Protein 4OZV (pdb70)

Organism: Pseudomonas aeruginosa (strain ATCC 15692 / DSM 22644 / CIP 104116 / JCM 14847 / LMG 12228 / 1C / PRS 101 / PAO1) (NCBI:txid208964)

InterPro domains:
  IPR008397 Alginate lyase domain [PF05426] (63-303)
  IPR008929 Chondroitin AC/alginate lyase [G3DSA:1.50.10.100] (28-362)
  IPR008929 Chondroitin AC/alginate lyase [SSF48230] (30-361)
  IPR022859 Alginate lyase [MF_00557] (5-367)
  IPR022859 Alginate lyase [NF001467] (4-367)
  IPR022859 Alginate lyase [cd00244] (24-361)

Secondary structure (DSSP, 8-state):
------GGGGPPP--------PPPPPP--S-B----TTTT--TT-----HHHHHHHHHHTHHHHHHHHHHHHHHHHHHHH--HHHHHHHHHHHHHHHHHTTT--S-B-HHHHHHHHHHHHHHHHHHHHHHH-TT-GGGG-HHHHHHHHHHHHHHHHHHHHHH-S--GGG-SHHHHHHHHHHHHHHHHHT-HHHHHHHHHHHHHHHHHS-TTS--HHHHTTGGGHHHHHHHHHHHHHHHHHHHHHTT---TTHHHHHHHHHHHHHHHHHH-THHHHHHHSS----TGGG-GGGGTTHHHHHHHS---HHHHHHHHTTPSPEEGGGTEEHHHHT-

CATH classification: 1.50.10.100

Nearest PDB structures (foldseek):
  4ozv-assembly1_A  TM=1.003E+00  e=4.986E-49  Pseudomonas aeruginosa PAO1
  4ozw-assembly1_A  TM=1.003E+00  e=9.078E-48  Pseudomonas aeruginosa PAO1
  7sa8-assembly1_A  TM=9.978E-01  e=1.271E-41  Pseudomonas aeruginosa
  7fi2-assembly1_A  TM=9.054E-01  e=2.038E-16  Stenotrophomonas maltophilia K279a
  7fhy-assembly1_A  TM=8.835E-01  e=9.975E-17  Stenotrophomonas maltophilia K279a

Radius of gyration: 19.13 Å; Cα contacts (8 Å, |Δi|>4): 586; chains: 1; bounding box: 49×46×48 Å

GO terms:
  GO:0042122 alginic acid catabolic process (P, IDA)
  GO:0004794 threonine deaminase activity (F, IDA)
  GO:0042121 alginic acid biosynthetic process (P, IMP)
  GO:0042597 periplasmic space (C, EXP)
  GO:0045135 poly(beta-D-mannuronate) lyase activity (F, EXP)

Foldseek 3Di:
DFAAFFPLLQAAQAAPDDDAQDDAQQFAADALAAFDQLPPPPPLSQHGDPVRVVRRCVVCVNLVCLLVVLLVLLVVCSHRPDVRSVVRSLVNLLNNLVVLGLLHPHHDPRRLLSLLLSLQLSLLQVSSCCNHNNVSCPVPVVSLVSNLVSSVSSLVVLLVVPPPDDLLPQALSLLSSLLSLCSSCNSNRPVVSLVSSVVSLLSVLVQQDPQQAHPNLLSNQQCSLVRLLSSQQSSLSSQLSCVVVPHHCCCRPNRNSVSNVVNSVVCLVPVPVSCVSRVHHHDCVNVVDLLSNLSLLSVVVRDVDDPVSVVSCVVRPQHADSSNSGGSNSSSD

Solvent-accessible surface area: 13469 Å² total; per-residue (Å²): 123,107,5,49,2,7,100,19,5,85,49,64,30,26,116,89,137,121,51,102,71,71,95,50,12,86,45,41,90,33,54,0,83,10,28,30,55,15,92,77,19,78,109,4,89,5,88,70,47,111,74,6,35,112,64,11,124,77,66,5,85,47,0,38,67,1,0,85,15,0,4,130,9,0,13,45,19,10,112,22,30,74,93,51,5,4,35,2,1,0,75,15,0,0,18,0,3,145,49,14,0,1,58,22,120,93,80,54,96,20,0,28,2,0,0,0,32,0,0,1,0,0,0,1,0,0,0,17,1,76,35,2,74,56,121,12,18,83,90,42,72,75,37,10,53,60,0,26,84,0,0,17,104,0,0,39,15,0,31,165,10,6,51,85,49,68,105,139,118,13,28,2,29,0,3,10,0,0,0,1,0,0,0,0,0,2,4,29,71,70,104,81,4,2,78,34,0,13,59,18,3,85,45,0,4,97,17,4,48,99,93,0,2,2,64,18,0,29,106,25,88,52,50,0,0,12,31,0,3,57,0,0,10,0,5,0,0,0,0,4,0,0,58,57,21,71,44,81,3,66,127,52,43,166,7,0,5,60,49,0,0,70,46,0,31,50,0,28,129,89,29,47,58,0,68,88,101,30,62,53,100,4,50,46,84,54,8,161,64,74,63,80,0,2,0,0,7,0,1,26,62,7,22,104,16,63,109,103,6,84,101,10,41,58,97,51,61,83,1,55,25,59,45,5,2,7,12,3,6,114,5,38,91

Sequence (333 aa):
ADLVPPPGYYAAVGERKAGSCPAVPPPYTGSLVFTSKYEGSDSARATLNVKAEKTFRSQIKDITDMERGATKLVTQYMRSGRDGDLACALNWMSAWARAGALQSDDDFNHTGKSMRKWALGSLSGAYMRLKFSSSRPLAAHAEQSREEIEDWFARLGTQQVVRDWSGLPLKKINNNHSYWAAWSVMSTAVVTNRRRDLFDWAVSEFKVAANQVDEQGFLPNELKRRQRALAYHNYALPPLAMIAAFAQVNGVDLRQENHGALQRLAERVMKGVDDEETFEEKTGEDQDMTDLKVDNKYAWLEPYCALYRCEPKMLEAKKDREPFNSFRLGGEVTRVFS

B-factor: mean 25.09, std 10.59, range [11.07, 66.23]

Structure (mmCIF, N/CA/C/O backbone):
data_4OZV
#
_entry.id   4OZV
#
_cell.length_a   56.384
_cell.length_b   59.576
_cell.length_c   102.096
_cell.angle_alpha   90.000
_cell.angle_beta   90.000
_cell.angle_gamma   90.000
#
_symmetry.space_group_name_H-M   'P 21 21 21'
#
loop_
_entity.id
_entity.type
_entity.pdbx_description
1 polymer 'Alginate lyase'
2 non-polymer 'beta-D-mannopyranuronic acid'
3 water water
#
loop_
_atom_site.group_PDB
_atom_site.id
_atom_site.type_symbol
_atom_site.label_atom_id
_atom_site.label_alt_id
_atom_site.label_comp_id
_atom_site.label_asym_id
_atom_site.label_entity_id
_atom_site.label_seq_id
_atom_site.pdbx_PDB_ins_code
_atom_site.Cartn_x
_atom_site.Cartn_y
_atom_site.Cartn_z
_atom_site.occupancy
_atom_site.B_iso_or_equiv
_atom_site.auth_seq_id
_atom_site.auth_comp_id
_atom_site.auth_asym_id
_atom_site.auth_atom_id
_atom_site.pdbx_PDB_model_num
ATOM 1 N N . ALA A 1 1 ? -25.335 10.053 -41.123 1.00 42.29 28 ALA A N 1
ATOM 2 C CA . ALA A 1 1 ? -24.699 11.320 -40.775 1.00 35.51 28 ALA A CA 1
ATOM 3 C C . ALA A 1 1 ? -23.649 11.116 -39.693 1.00 29.78 28 ALA A C 1
ATOM 4 O O . ALA A 1 1 ? -23.816 10.283 -38.802 1.00 29.04 28 ALA A O 1
ATOM 6 N N . ASP A 1 2 ? -22.569 11.883 -39.783 1.00 26.40 29 ASP A N 1
ATOM 7 C CA . ASP A 1 2 ? -21.506 11.832 -38.790 1.00 23.47 29 ASP A CA 1
ATOM 8 C C . ASP A 1 2 ? -22.048 12.181 -37.408 1.00 22.35 29 ASP A C 1
ATOM 9 O O . ASP A 1 2 ? -22.950 13.011 -37.271 1.00 23.50 29 ASP A O 1
ATOM 14 N N . LEU A 1 3 ? -21.495 11.539 -36.386 1.00 17.77 30 LEU A N 1
ATOM 15 C CA . LEU A 1 3 ? -21.914 11.777 -35.014 1.00 15.57 30 LEU A CA 1
ATOM 16 C C . LEU A 1 3 ? -21.399 13.123 -34.514 1.00 17.67 30 LEU A C 1
ATOM 17 O O . LEU A 1 3 ? -20.294 13.549 -34.858 1.00 19.12 30 LEU A O 1
ATOM 22 N N . VAL A 1 4 ? -22.215 13.797 -33.711 1.00 15.19 31 VAL A N 1
ATOM 23 C CA . VAL A 1 4 ? -21.860 15.112 -33.190 1.00 14.65 31 VAL A CA 1
ATOM 24 C C . VAL A 1 4 ? -22.158 15.172 -31.700 1.00 14.07 31 VAL A C 1
ATOM 25 O O . VAL A 1 4 ? -22.997 14.428 -31.205 1.00 15.76 31 VAL A O 1
ATOM 29 N N . PRO A 1 5 ? -21.473 16.057 -30.973 1.00 14.59 32 PRO A N 1
ATOM 30 C CA . PRO A 1 5 ? -21.855 16.310 -29.586 1.00 13.52 32 PRO A CA 1
ATOM 31 C C . PRO A 1 5 ? -22.881 17.440 -29.514 1.00 12.90 32 PRO A C 1
ATOM 32 O O . PRO A 1 5 ? -23.116 18.102 -30.524 1.00 15.97 32 PRO A O 1
ATOM 36 N N . PRO A 1 6 ? -23.443 17.685 -28.330 1.00 14.11 33 PRO A N 1
ATOM 37 C CA . PRO A 1 6 ? -24.286 18.885 -28.160 1.00 13.70 33 PRO A CA 1
ATOM 38 C C . PRO A 1 6 ? -23.510 20.149 -28.544 1.00 14.75 33 PRO A C 1
ATOM 39 O O . PRO A 1 6 ? -22.278 20.186 -28.422 1.00 15.05 33 PRO A O 1
ATOM 43 N N . PRO A 1 7 ? -24.215 21.182 -29.032 1.00 13.04 34 PRO A N 1
ATOM 44 C CA . PRO A 1 7 ? -23.551 22.365 -29.602 1.00 14.01 34 PRO A CA 1
ATOM 45 C C . PRO A 1 7 ? -22.576 23.085 -28.666 1.00 15.56 34 PRO A C 1
ATOM 46 O O . PRO A 1 7 ? -21.638 23.718 -29.150 1.00 17.64 34 PRO A O 1
ATOM 50 N N . GLY A 1 8 ? -22.769 22.982 -27.354 1.00 16.54 35 GLY A N 1
ATOM 51 C CA . GLY A 1 8 ? -21.854 23.623 -26.419 1.00 16.87 35 GLY A CA 1
ATOM 52 C C . GLY A 1 8 ? -20.417 23.118 -26.510 1.00 16.05 35 GLY A C 1
ATOM 53 O O . GLY A 1 8 ? -19.482 23.817 -26.099 1.00 17.70 35 GLY A O 1
ATOM 54 N N . TYR A 1 9 ? -20.230 21.915 -27.049 1.00 15.00 36 TYR A N 1
ATOM 55 C CA . TYR A 1 9 ? -18.882 21.367 -27.231 1.00 12.45 36 TYR A CA 1
ATOM 56 C C . TYR A 1 9 ? -18.136 22.034 -28.385 1.00 17.56 36 TYR A C 1
ATOM 57 O O . TYR A 1 9 ? -16.934 21.805 -28.575 1.00 15.87 36 TYR A O 1
ATOM 66 N N . TYR A 1 10 ? -18.830 22.867 -29.152 1.00 16.59 37 TYR A N 1
ATOM 67 C CA . TYR A 1 10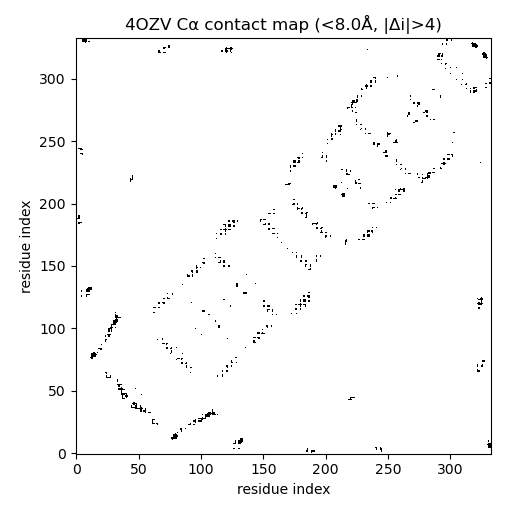 ? -18.161 23.608 -30.222 1.00 14.77 37 TYR A CA 1
ATOM 68 C C . TYR A 1 10 ? -17.627 24.966 -29.784 1.00 16.05 37 TYR A C 1
ATOM 69 O O . TYR A 1 10 ? -17.120 25.715 -30.614 1.00 17.23 37 TYR A O 1
ATOM 78 N N . ALA A 1 11 ? -17.725 25.280 -28.493 1.00 14.27 38 ALA A N 1
ATOM 79 C CA . ALA A 1 11 ? -17.296 26.589 -27.985 1.00 14.36 38 ALA A CA 1
ATOM 80 C C . ALA A 1 11 ? -15.823 26.863 -28.274 1.00 18.77 38 ALA A C 1
ATOM 81 O O . ALA A 1 11 ? -14.986 25.976 -28.157 1.00 16.11 38 ALA A O 1
ATOM 83 N N . ALA A 1 12 ? -15.520 28.101 -28.635 1.00 13.89 39 ALA A N 1
ATOM 84 C CA . ALA A 1 12 ? -14.124 28.508 -28.824 1.00 14.86 39 ALA A CA 1
ATOM 85 C C . ALA A 1 12 ? -13.322 28.371 -27.538 1.00 14.80 39 ALA A C 1
ATOM 86 O O . ALA A 1 12 ? -13.843 28.512 -26.426 1.00 16.32 39 ALA A O 1
ATOM 88 N N . VAL A 1 13 ? -12.041 28.075 -27.701 1.00 16.01 40 VAL A N 1
ATOM 89 C CA . VAL A 1 13 ? -11.092 28.121 -26.598 1.00 15.77 40 VAL A CA 1
ATOM 90 C C . VAL A 1 13 ? -11.093 29.511 -25.969 1.00 16.12 40 VAL A C 1
ATOM 91 O O . VAL A 1 13 ? -11.058 30.520 -26.676 1.00 19.52 40 VAL A O 1
ATOM 95 N N . GLY A 1 14 ? -11.163 29.562 -24.639 1.00 18.25 41 GLY A N 1
ATOM 96 C CA . GLY A 1 14 ? -11.274 30.828 -23.933 1.00 16.63 41 GLY A CA 1
ATOM 97 C C . GLY A 1 14 ? -9.954 31.551 -23.756 1.00 21.14 41 GLY A C 1
ATOM 98 O O . GLY A 1 14 ? -8.891 31.072 -24.185 1.00 19.89 41 GLY A O 1
ATOM 99 N N . GLU A 1 15 ? -10.014 32.717 -23.122 1.00 19.90 42 GLU A N 1
ATOM 100 C CA . GLU A 1 15 ? -8.781 33.479 -22.889 1.00 22.86 42 GLU A CA 1
ATOM 101 C C . GLU A 1 15 ? -8.782 34.186 -21.538 1.00 30.69 42 GLU A C 1
ATOM 102 O O . GLU A 1 15 ? -8.178 35.243 -21.384 1.00 36.24 42 GLU A O 1
ATOM 105 N N . ARG A 1 16 ? -9.448 33.585 -20.560 1.00 25.86 43 ARG A N 1
ATOM 106 C CA . ARG A 1 16 ? -9.450 34.085 -19.190 1.00 32.29 43 ARG A CA 1
ATOM 107 C C . ARG A 1 16 ? -8.036 34.125 -18.619 1.00 35.67 43 ARG A C 1
ATOM 108 O O . ARG A 1 16 ? -7.265 33.185 -18.781 1.00 34.35 43 ARG A O 1
ATOM 111 N N . LYS A 1 17 ? -7.692 35.223 -17.955 1.00 40.80 44 LYS A N 1
ATOM 112 C CA . LYS A 1 17 ? -6.382 35.341 -17.328 1.00 35.93 44 LYS A CA 1
ATOM 113 C C . LYS A 1 17 ? -6.419 34.767 -15.916 1.00 41.06 44 LYS A C 1
ATOM 114 O O . LYS A 1 17 ? -6.249 33.564 -15.724 1.00 47.02 44 LYS A O 1
ATOM 116 N N . ALA A 1 20 ? -1.023 30.352 -14.709 1.00 51.52 47 ALA A N 1
ATOM 117 C CA . ALA A 1 20 ? -0.226 29.634 -15.700 1.00 55.12 47 ALA A CA 1
ATOM 118 C C . ALA A 1 20 ? 0.567 28.496 -15.066 1.00 56.43 47 ALA A C 1
ATOM 119 O O . ALA A 1 20 ? 1.676 28.702 -14.577 1.00 57.26 47 ALA A O 1
ATOM 121 N N . GLY A 1 21 ? -0.005 27.296 -15.082 1.00 61.06 48 GLY A N 1
ATOM 122 C CA . GLY A 1 21 ? 0.652 26.130 -14.518 1.00 55.49 48 GLY A CA 1
ATOM 123 C C . GLY A 1 21 ? 1.666 25.518 -15.466 1.00 54.19 48 GLY A C 1
ATOM 124 O O . GLY A 1 21 ? 1.703 25.854 -16.649 1.00 57.31 48 GLY A O 1
ATOM 125 N N . SER A 1 22 ? 2.495 24.619 -14.947 1.00 56.28 49 SER A N 1
ATOM 126 C CA . SER A 1 22 ? 3.479 23.930 -15.776 1.00 53.87 49 SER A CA 1
ATOM 127 C C . SER A 1 22 ? 2.969 22.545 -16.171 1.00 45.14 49 SER A C 1
ATOM 128 O O . SER A 1 22 ? 1.858 22.154 -15.803 1.00 51.64 49 SER A O 1
ATOM 131 N N . CYS A 1 23 ? 3.777 21.815 -16.932 1.00 37.09 50 CYS A N 1
ATOM 132 C CA . CYS A 1 23 ? 3.386 20.490 -17.401 1.00 33.06 50 CYS A CA 1
ATOM 133 C C . CYS A 1 23 ? 4.073 19.405 -16.593 1.00 29.00 50 CYS A C 1
ATOM 134 O O . CYS A 1 23 ? 5.249 19.133 -16.800 1.00 29.64 50 CYS A O 1
ATOM 137 N N . PRO A 1 24 ? 3.336 18.775 -15.668 1.00 30.47 51 PRO A N 1
ATOM 138 C CA . PRO A 1 24 ? 3.915 17.686 -14.873 1.00 29.65 51 PRO A CA 1
ATOM 139 C C . PRO A 1 24 ? 4.196 16.440 -15.717 1.00 29.46 51 PRO A C 1
ATOM 140 O O . PRO A 1 24 ? 3.649 16.294 -16.810 1.00 23.56 51 PRO A O 1
ATOM 144 N N . ALA A 1 25 ? 5.069 15.564 -15.227 1.00 25.93 52 ALA A N 1
ATOM 145 C CA . ALA A 1 25 ? 5.380 14.335 -15.946 1.00 26.46 52 ALA A CA 1
ATOM 146 C C . ALA A 1 25 ? 4.109 13.512 -16.093 1.00 20.81 52 ALA A C 1
ATOM 147 O O . ALA A 1 25 ? 3.267 13.512 -15.197 1.00 22.90 52 ALA A O 1
ATOM 149 N N . VAL A 1 26 ? 3.958 12.833 -17.224 1.00 22.96 53 VAL A N 1
ATOM 150 C CA . VAL A 1 26 ? 2.792 11.971 -17.411 1.00 22.11 53 VAL A CA 1
ATOM 151 C C . VAL A 1 26 ? 2.863 10.818 -16.419 1.00 23.60 53 VAL A C 1
ATOM 152 O O . VAL A 1 26 ? 3.938 10.284 -16.170 1.00 19.06 53 VAL A O 1
ATOM 156 N N . PRO A 1 27 ? 1.724 10.463 -15.800 1.00 21.50 54 PRO A N 1
ATOM 157 C CA . PRO A 1 27 ? 1.696 9.234 -14.998 1.00 20.87 54 PRO A CA 1
ATOM 158 C C . PRO A 1 27 ? 2.138 8.061 -15.852 1.00 19.83 54 PRO A C 1
ATOM 159 O O . PRO A 1 27 ? 1.787 8.013 -17.029 1.00 21.33 54 PRO A O 1
ATOM 163 N N . PRO A 1 28 ? 2.945 7.153 -15.289 1.00 22.56 55 PRO A N 1
ATOM 164 C CA . PRO A 1 28 ? 3.349 5.965 -16.046 1.00 22.31 55 PRO A CA 1
ATOM 165 C C . PRO A 1 28 ? 2.124 5.258 -16.627 1.00 17.62 55 PRO A C 1
ATOM 166 O O . PRO A 1 28 ? 1.213 4.955 -15.865 1.00 19.04 55 PRO A O 1
ATOM 170 N N . PRO A 1 29 ? 2.090 5.040 -17.952 1.00 18.66 56 PRO A N 1
ATOM 171 C CA . PRO A 1 29 ? 0.960 4.326 -18.567 1.00 15.81 56 PRO A CA 1
ATOM 172 C C . PRO A 1 29 ? 0.660 3.007 -17.877 1.00 18.43 56 PRO A C 1
ATOM 173 O O . PRO A 1 29 ? 1.567 2.203 -17.649 1.00 19.67 56 PRO A O 1
ATOM 177 N N . TYR A 1 30 ? -0.608 2.791 -17.539 1.00 16.49 57 TYR A N 1
ATOM 178 C CA . TYR A 1 30 ? -0.971 1.594 -16.812 1.00 15.78 57 TYR A CA 1
ATOM 179 C C . TYR A 1 30 ? -1.216 0.444 -17.781 1.00 17.76 57 TYR A C 1
ATOM 180 O O . TYR A 1 30 ? -2.246 0.396 -18.458 1.00 18.56 57 TYR A O 1
ATOM 189 N N . THR A 1 31 ? -0.267 -0.488 -17.824 1.00 15.84 58 THR A N 1
ATOM 190 C CA . THR A 1 31 ? -0.348 -1.620 -18.740 1.00 17.48 58 THR A CA 1
ATOM 191 C C . THR A 1 31 ? -0.513 -2.931 -17.988 1.00 19.53 58 THR A C 1
ATOM 192 O O . THR A 1 31 ? -0.433 -4.007 -18.582 1.00 20.82 58 THR A O 1
ATOM 196 N N . GLY A 1 32 ? -0.723 -2.843 -16.680 1.00 17.18 59 GLY A N 1
ATOM 197 C CA . GLY A 1 32 ? -0.805 -4.035 -15.854 1.00 20.03 59 GLY A CA 1
ATOM 198 C C . GLY A 1 32 ? -2.153 -4.709 -15.959 1.00 20.77 59 GLY A C 1
ATOM 199 O O . GLY A 1 32 ? -3.023 -4.278 -16.720 1.00 18.57 59 GLY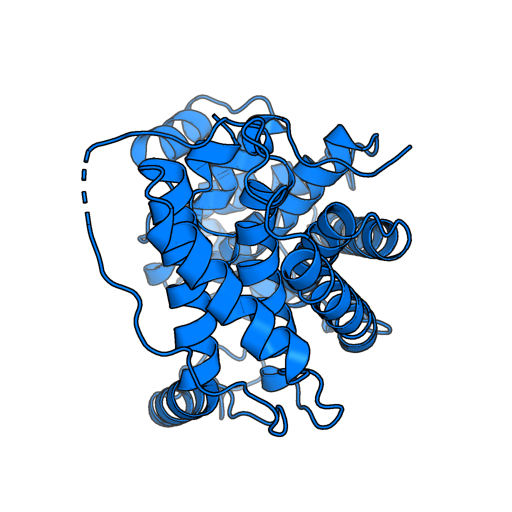 A O 1
ATOM 200 N N . SER A 1 33 ? -2.344 -5.778 -15.197 1.00 18.57 60 SER A N 1
ATOM 201 C CA . SER A 1 33 ? -3.655 -6.406 -15.186 1.00 18.38 60 SER A CA 1
ATOM 202 C C . SER A 1 33 ? -4.622 -5.514 -14.414 1.00 22.51 60 SER A C 1
ATOM 203 O O . SER A 1 33 ? -4.217 -4.703 -13.576 1.00 20.38 60 SER A O 1
ATOM 206 N N . LEU A 1 34 ? -5.905 -5.658 -14.711 1.00 20.19 61 LEU A N 1
ATOM 207 C CA . LEU A 1 34 ? -6.916 -4.836 -14.067 1.00 19.99 61 LEU A CA 1
ATOM 208 C C . LEU A 1 34 ? -7.674 -5.684 -13.047 1.00 22.98 61 LEU A C 1
ATOM 209 O O . LEU A 1 34 ? -8.899 -5.812 -13.090 1.00 23.60 61 LEU A O 1
ATOM 214 N N . VAL A 1 35 ? -6.913 -6.274 -12.134 1.00 28.07 62 VAL A N 1
ATOM 215 C CA . VAL A 1 35 ? -7.473 -7.053 -11.039 1.00 28.03 62 VAL A CA 1
ATOM 216 C C . VAL A 1 35 ? -7.244 -6.277 -9.746 1.00 29.95 62 VAL A C 1
ATOM 217 O O . VAL A 1 35 ? -6.145 -6.272 -9.198 1.00 32.83 62 VAL A O 1
ATOM 221 N N . PHE A 1 36 ? -8.287 -5.606 -9.277 1.00 24.80 63 PHE A N 1
ATOM 222 C CA . PHE A 1 36 ? -8.178 -4.698 -8.145 1.00 26.19 63 PHE A CA 1
ATOM 223 C C . PHE A 1 36 ? -9.085 -5.110 -6.991 1.00 32.63 63 PHE A C 1
ATOM 224 O O . PHE A 1 36 ? -10.081 -5.819 -7.188 1.00 27.99 63 PHE A O 1
ATOM 232 N N . THR A 1 37 ? -8.745 -4.633 -5.798 1.00 26.04 64 THR A N 1
ATOM 233 C CA . THR A 1 37 ? -9.548 -4.843 -4.599 1.00 33.73 64 THR A CA 1
ATOM 234 C C . THR A 1 37 ? -10.773 -3.934 -4.589 1.00 33.03 64 THR A C 1
ATOM 235 O O . THR A 1 37 ? -10.689 -2.767 -4.969 1.00 33.93 64 THR A O 1
ATOM 239 N N . SER A 1 38 ? -11.911 -4.473 -4.161 1.00 32.97 65 SER A N 1
ATOM 240 C CA . SER A 1 38 ? -13.130 -3.683 -4.032 1.00 37.44 65 SER A CA 1
ATOM 241 C C . SER A 1 38 ? -13.166 -2.969 -2.692 1.00 35.39 65 SER A C 1
ATOM 242 O O . SER A 1 38 ? -12.825 -3.548 -1.661 1.00 36.68 65 SER A O 1
ATOM 245 N N . LYS A 1 39 ? -13.598 -1.713 -2.699 1.00 38.36 66 LYS A N 1
ATOM 246 C CA . LYS A 1 39 ? -13.655 -0.948 -1.463 1.00 39.39 66 LYS A CA 1
ATOM 247 C C . LYS A 1 39 ? -14.741 -1.490 -0.532 1.00 36.60 66 LYS A C 1
ATOM 248 O O . LYS A 1 39 ? -14.784 -1.143 0.647 1.00 36.86 66 LYS A O 1
ATOM 254 N N . TYR A 1 40 ? -15.608 -2.345 -1.064 1.00 33.91 67 TYR A N 1
ATOM 255 C CA . TYR A 1 40 ? -16.672 -2.950 -0.268 1.00 37.08 67 TYR A CA 1
ATOM 256 C C . TYR A 1 40 ? -16.348 -4.399 0.097 1.00 40.14 67 TYR A C 1
ATOM 257 O O . TYR A 1 40 ? -17.240 -5.163 0.469 1.00 38.98 67 TYR A O 1
ATOM 266 N N . GLU A 1 41 ? -15.076 -4.771 -0.017 1.00 37.58 68 GLU A N 1
ATOM 267 C CA . GLU A 1 41 ? -14.646 -6.141 0.253 1.00 41.51 68 GLU A CA 1
ATOM 268 C C . GLU A 1 41 ? -15.082 -6.596 1.640 1.00 41.90 68 GLU A C 1
ATOM 269 O O . GLU A 1 41 ? -14.795 -5.931 2.635 1.00 43.64 68 GLU A O 1
ATOM 275 N N . GLY A 1 42 ? -15.794 -7.719 1.695 1.00 42.07 69 GLY A N 1
ATOM 276 C CA . GLY A 1 42 ? -16.260 -8.268 2.955 1.00 41.73 69 GLY A CA 1
ATOM 277 C C . GLY A 1 42 ? -17.723 -7.993 3.265 1.00 45.19 69 GLY A C 1
ATOM 278 O O . GLY A 1 42 ? -18.268 -8.550 4.218 1.00 47.33 69 GLY A O 1
ATOM 279 N N . SER A 1 43 ? -18.362 -7.137 2.470 1.00 42.17 70 SER A N 1
ATOM 280 C CA . SER A 1 43 ? -19.768 -6.793 2.684 1.00 45.12 70 SER A CA 1
ATOM 281 C C . SER A 1 43 ? -20.693 -7.957 2.348 1.00 44.25 70 SER A C 1
ATOM 282 O O . SER A 1 43 ? -20.277 -8.928 1.713 1.00 43.22 70 SER A O 1
ATOM 285 N N . ASP A 1 44 ? -21.952 -7.855 2.765 1.00 48.82 71 ASP A N 1
ATOM 286 C CA . ASP A 1 44 ? -22.956 -8.823 2.339 1.00 49.10 71 ASP A CA 1
ATOM 287 C C . ASP A 1 44 ? -23.453 -8.467 0.937 1.00 49.29 71 ASP A C 1
ATOM 288 O O . ASP A 1 44 ? -22.790 -7.728 0.206 1.00 42.95 71 ASP A O 1
ATOM 293 N N . SER A 1 45 ? -24.622 -8.983 0.571 1.00 46.45 72 SER A N 1
ATOM 294 C CA . SER A 1 45 ? -25.136 -8.834 -0.787 1.00 44.67 72 SER A CA 1
ATOM 295 C C . SER A 1 45 ? -25.484 -7.385 -1.141 1.00 46.38 72 SER A C 1
ATOM 296 O O . SER A 1 45 ? -25.569 -7.029 -2.317 1.00 46.22 72 SER A O 1
ATOM 299 N N . ALA A 1 46 ? -25.673 -6.548 -0.126 1.00 47.71 73 ALA A N 1
ATOM 300 C CA . ALA A 1 46 ? -25.995 -5.145 -0.360 1.00 44.20 73 ALA A CA 1
ATOM 301 C C . ALA A 1 46 ? -24.774 -4.380 -0.858 1.00 42.63 73 ALA A C 1
ATOM 302 O O . ALA A 1 46 ? -24.912 -3.295 -1.427 1.00 39.97 73 ALA A O 1
ATOM 304 N N . ARG A 1 47 ? -23.589 -4.956 -0.639 1.00 40.80 74 ARG A N 1
ATOM 305 C CA . ARG A 1 47 ? -22.315 -4.352 -1.040 1.00 41.46 74 ARG A CA 1
ATOM 306 C C . ARG A 1 47 ? -22.240 -2.883 -0.634 1.00 40.35 74 ARG A C 1
ATOM 307 O O . ARG A 1 47 ? -21.887 -2.022 -1.440 1.00 40.56 74 ARG A O 1
ATOM 315 N N . ALA A 1 48 ? -22.586 -2.602 0.618 1.00 39.05 75 ALA A N 1
ATOM 316 C CA . ALA A 1 48 ? -22.708 -1.224 1.076 1.00 42.35 75 ALA A CA 1
ATOM 317 C C . ALA A 1 48 ? -21.914 -0.961 2.354 1.00 43.02 75 ALA A C 1
ATOM 318 O O . ALA A 1 48 ? -21.991 0.128 2.920 1.00 42.40 75 ALA A O 1
ATOM 320 N N . THR A 1 49 ? -21.157 -1.957 2.807 1.00 39.28 76 THR A N 1
ATOM 321 C CA . THR A 1 49 ? -20.308 -1.796 3.984 1.00 38.27 76 THR A CA 1
ATOM 322 C C . THR A 1 49 ? -18.882 -1.432 3.572 1.00 42.86 76 THR A C 1
ATOM 323 O O . THR A 1 49 ? -18.153 -2.261 3.021 1.00 42.35 76 THR A O 1
ATOM 327 N N . LEU A 1 50 ? -18.486 -0.192 3.838 1.00 45.33 77 LEU A N 1
ATOM 328 C CA . LEU A 1 50 ? -17.157 0.268 3.460 1.00 41.06 77 LEU A CA 1
ATOM 329 C C . LEU A 1 50 ? -16.082 -0.486 4.239 1.00 47.74 77 LEU A C 1
ATOM 330 O O . LEU A 1 50 ? -16.192 -0.665 5.451 1.00 47.96 77 LEU A O 1
ATOM 335 N N . ASN A 1 51 ? -15.062 -0.946 3.521 1.00 43.62 78 ASN A N 1
ATOM 336 C CA . ASN A 1 51 ? -13.897 -1.590 4.114 1.00 41.44 78 ASN A CA 1
ATOM 337 C C . ASN A 1 51 ? -12.713 -0.653 3.952 1.00 41.59 78 ASN A C 1
ATOM 338 O O . ASN A 1 51 ? -12.076 -0.631 2.899 1.00 43.65 78 ASN A O 1
ATOM 343 N N . VAL A 1 52 ? -12.428 0.117 5.000 1.00 43.83 79 VAL A N 1
ATOM 344 C CA . VAL A 1 52 ? -11.461 1.210 4.928 1.00 44.15 79 VAL A CA 1
ATOM 345 C C . VAL A 1 52 ? -10.091 0.729 4.463 1.00 41.63 79 VAL A C 1
ATOM 346 O O . VAL A 1 52 ? -9.419 1.410 3.685 1.00 46.84 79 VAL A O 1
ATOM 350 N N . LYS A 1 53 ? -9.691 -0.453 4.921 1.00 39.91 80 LYS A N 1
ATOM 351 C CA . LYS A 1 53 ? -8.408 -1.026 4.526 1.00 40.79 80 LYS A CA 1
ATOM 352 C C . LYS A 1 53 ? -8.403 -1.388 3.044 1.00 39.70 80 LYS A C 1
ATOM 353 O O . LYS A 1 53 ? -7.469 -1.051 2.317 1.00 35.64 80 LYS A O 1
ATOM 355 N N . ALA A 1 54 ? -9.452 -2.077 2.606 1.00 39.61 81 ALA A N 1
ATOM 356 C CA . ALA A 1 54 ? -9.603 -2.445 1.201 1.00 39.95 81 ALA A CA 1
ATOM 357 C C . ALA A 1 54 ? -9.644 -1.212 0.304 1.00 37.05 81 ALA A C 1
ATOM 358 O O . ALA A 1 54 ? -9.037 -1.199 -0.768 1.00 35.01 81 ALA A O 1
ATOM 360 N N . GLU A 1 55 ? -10.365 -0.184 0.744 1.00 36.14 82 GLU A N 1
ATOM 361 C CA . GLU A 1 55 ? -10.467 1.051 -0.028 1.00 39.38 82 GLU A CA 1
ATOM 362 C C . GLU A 1 55 ? -9.099 1.697 -0.195 1.00 38.00 82 GLU A C 1
ATOM 363 O O . GLU A 1 55 ? -8.770 2.182 -1.275 1.00 33.95 82 GLU A O 1
ATOM 369 N N . LYS A 1 56 ? -8.311 1.692 0.880 1.00 36.41 83 LYS A N 1
ATOM 370 C CA . LYS A 1 56 ? -6.950 2.217 0.849 1.00 38.26 83 LYS A CA 1
ATOM 371 C C . LYS A 1 56 ? -6.117 1.456 -0.175 1.00 36.36 83 LYS A C 1
ATOM 372 O O . LYS A 1 56 ? -5.411 2.053 -0.983 1.00 32.15 83 LYS A O 1
ATOM 376 N N . THR A 1 57 ? -6.215 0.131 -0.143 1.00 39.02 84 THR A N 1
ATOM 377 C CA . THR A 1 57 ? -5.513 -0.715 -1.103 1.00 39.86 84 THR A CA 1
ATOM 378 C C . THR A 1 57 ? -5.976 -0.433 -2.536 1.00 36.16 84 THR A C 1
ATOM 379 O O . THR A 1 57 ? -5.152 -0.267 -3.439 1.00 34.65 84 THR A O 1
ATOM 383 N N . PHE A 1 58 ? -7.294 -0.378 -2.727 1.00 35.09 85 PHE A N 1
ATOM 384 C CA . PHE A 1 58 ? -7.905 -0.021 -4.009 1.00 34.77 85 PHE A CA 1
ATOM 385 C C . PHE A 1 58 ? -7.338 1.278 -4.585 1.00 32.20 85 PHE A C 1
ATOM 386 O O . PHE A 1 58 ? -6.803 1.280 -5.695 1.00 30.45 85 PHE A O 1
ATOM 394 N N . ARG A 1 59 ? -7.437 2.365 -3.818 1.00 33.63 86 ARG A N 1
ATOM 395 C CA . ARG A 1 59 ? -6.957 3.681 -4.254 1.00 34.24 86 ARG A CA 1
ATOM 396 C C . ARG A 1 59 ? -5.465 3.672 -4.586 1.00 33.40 86 ARG A C 1
ATOM 397 O O . ARG A 1 59 ? -5.014 4.379 -5.490 1.00 31.54 86 ARG A O 1
ATOM 405 N N . SER A 1 60 ? -4.698 2.869 -3.858 1.00 33.12 87 SER A N 1
ATOM 406 C CA . SER A 1 60 ? -3.270 2.758 -4.120 1.00 34.78 87 SER A CA 1
ATOM 407 C C . SER A 1 60 ? -3.013 2.028 -5.436 1.00 33.93 87 SER A C 1
ATOM 408 O O . SER A 1 60 ? -2.193 2.464 -6.246 1.00 32.96 87 SER A O 1
ATOM 411 N N . GLN A 1 61 ? -3.718 0.915 -5.639 1.00 30.04 88 GLN A N 1
ATOM 412 C CA . GLN A 1 61 ? -3.593 0.118 -6.858 1.00 29.88 88 GLN A CA 1
ATOM 413 C C . GLN A 1 61 ? -3.874 0.927 -8.119 1.00 26.51 88 GLN A C 1
ATOM 414 O O . GLN A 1 61 ? -3.258 0.703 -9.161 1.00 29.74 88 GLN A O 1
ATOM 420 N N . ILE A 1 62 ? -4.810 1.863 -8.016 1.00 26.39 89 ILE A N 1
ATOM 421 C CA . ILE A 1 62 ? -5.274 2.605 -9.176 1.00 23.89 89 ILE A CA 1
ATOM 422 C C . ILE A 1 62 ? -4.672 4.002 -9.251 1.00 25.17 89 ILE A C 1
ATOM 423 O O . ILE A 1 62 ? -5.089 4.797 -10.082 1.00 28.14 89 ILE A O 1
ATOM 428 N N . LYS A 1 63 ? -3.683 4.285 -8.401 1.00 27.41 90 LYS A N 1
ATOM 429 C CA . LYS A 1 63 ? -3.126 5.633 -8.265 1.00 27.83 90 LYS A CA 1
ATOM 430 C C . LYS A 1 63 ? -2.732 6.283 -9.591 1.00 25.95 90 LYS A C 1
ATOM 431 O O . LYS A 1 63 ? -3.069 7.447 -9.835 1.00 28.97 90 LYS A O 1
ATOM 435 N N . ASP A 1 64 ? -2.030 5.549 -10.449 1.00 25.14 91 ASP A N 1
ATOM 436 C CA . ASP A 1 64 ? -1.590 6.133 -11.716 1.00 23.84 91 ASP A CA 1
ATOM 437 C C . ASP A 1 64 ? -2.785 6.418 -12.628 1.00 23.96 91 ASP A C 1
ATOM 438 O O . ASP A 1 64 ? -2.783 7.400 -13.377 1.00 23.26 91 ASP A O 1
ATOM 443 N N . ILE A 1 65 ? -3.816 5.577 -12.550 1.00 21.66 92 ILE A N 1
ATOM 444 C CA . ILE A 1 65 ? -5.013 5.785 -13.356 1.00 19.58 92 ILE A CA 1
ATOM 445 C C . ILE A 1 65 ? -5.769 7.021 -12.865 1.00 21.86 92 ILE A C 1
ATOM 446 O O . ILE A 1 65 ? -6.165 7.865 -13.661 1.00 20.83 92 ILE A O 1
ATOM 451 N N . THR A 1 66 ? -5.943 7.120 -11.552 1.00 20.38 93 THR A N 1
ATOM 452 C CA . THR A 1 66 ? -6.555 8.288 -10.921 1.00 24.08 93 THR A CA 1
ATOM 453 C C . THR A 1 66 ? -5.821 9.586 -11.277 1.00 25.05 93 THR A C 1
ATOM 454 O O . THR A 1 66 ? -6.448 10.594 -11.632 1.00 23.29 93 THR A O 1
ATOM 458 N N . ASP A 1 67 ? -4.496 9.559 -11.180 1.00 24.31 94 ASP A N 1
ATOM 459 C CA . ASP A 1 67 ? -3.704 10.753 -11.482 1.00 25.56 94 ASP A CA 1
ATOM 460 C C . ASP A 1 67 ? -3.877 11.148 -12.941 1.00 19.89 94 ASP A C 1
ATOM 461 O O . ASP A 1 67 ? -4.000 12.323 -13.260 1.00 20.50 94 ASP A O 1
ATOM 466 N N . MET A 1 68 ? -3.897 10.151 -13.820 1.00 20.31 95 MET A N 1
ATOM 467 C CA . MET A 1 68 ? -4.150 10.366 -15.241 1.00 20.15 95 MET A CA 1
ATOM 468 C C . MET A 1 68 ? -5.522 11.001 -15.497 1.00 20.75 95 MET A C 1
ATOM 469 O O . MET A 1 68 ? -5.625 12.029 -16.177 1.00 17.97 95 MET A O 1
ATOM 474 N N . GLU A 1 69 ? -6.567 10.386 -14.951 1.00 19.74 96 GLU A N 1
ATOM 475 C CA . GLU A 1 69 ? -7.930 10.904 -15.087 1.00 18.82 96 GLU A CA 1
ATOM 476 C C . GLU A 1 69 ? -8.059 12.349 -14.640 1.00 19.64 96 GLU A C 1
ATOM 477 O O . GLU A 1 69 ? -8.543 13.200 -15.383 1.00 21.71 96 GLU A O 1
ATOM 483 N N . ARG A 1 70 ? -7.661 12.609 -13.402 1.00 21.37 97 ARG A N 1
ATOM 484 C CA . ARG A 1 70 ? -7.789 13.947 -12.838 1.00 22.68 97 ARG A CA 1
ATOM 485 C C . ARG A 1 70 ? -6.857 14.947 -13.516 1.00 22.01 97 ARG A C 1
ATOM 486 O O . ARG A 1 70 ? -7.269 16.066 -13.845 1.00 21.08 97 ARG A O 1
ATOM 491 N N . GLY A 1 71 ? -5.607 14.550 -13.735 1.00 22.56 98 GLY A N 1
ATOM 492 C CA . GLY A 1 71 ? -4.629 15.452 -14.316 1.00 24.25 98 GLY A CA 1
ATOM 493 C C . GLY A 1 71 ? -4.905 15.843 -15.758 1.00 21.79 98 GLY A C 1
ATOM 494 O O . GLY A 1 71 ? -4.756 17.009 -16.127 1.00 19.44 98 GLY A O 1
ATOM 495 N N . ALA A 1 72 ? -5.297 14.874 -16.585 1.00 18.60 99 ALA A N 1
ATOM 496 C CA . ALA A 1 72 ? -5.512 15.166 -17.998 1.00 18.26 99 ALA A CA 1
ATOM 497 C C . ALA A 1 72 ? -6.768 16.002 -18.184 1.00 20.27 99 ALA A C 1
ATOM 498 O O . ALA A 1 72 ? -6.784 16.904 -19.010 1.00 17.94 99 ALA A O 1
ATOM 500 N N . THR A 1 73 ? -7.826 15.701 -17.434 1.00 16.70 100 THR A N 1
ATOM 501 C CA . THR A 1 73 ? -9.038 16.505 -17.553 1.00 13.36 100 THR A CA 1
ATOM 502 C C . THR A 1 73 ? -8.791 17.918 -17.049 1.00 16.84 100 THR A C 1
ATOM 503 O O . THR A 1 73 ? -9.317 18.870 -17.607 1.00 17.33 100 THR A O 1
ATOM 507 N N . LYS A 1 74 ? -7.977 18.042 -16.003 1.00 18.17 101 LYS A N 1
ATOM 508 C CA . LYS A 1 74 ? -7.628 19.352 -15.459 1.00 16.65 101 LYS A CA 1
ATOM 509 C C . LYS A 1 74 ? -6.894 20.184 -16.498 1.00 16.76 101 LYS A C 1
ATOM 510 O O . LYS A 1 74 ? -7.192 21.370 -16.664 1.00 19.56 101 LYS A O 1
ATOM 516 N N . LEU A 1 75 ? -5.935 19.566 -17.191 1.00 16.27 102 LEU A N 1
ATOM 517 C CA . LEU A 1 75 ? -5.202 20.255 -18.254 1.00 17.99 102 LEU A CA 1
ATOM 518 C C . LEU A 1 75 ? -6.118 20.726 -19.386 1.00 15.99 102 LEU A C 1
ATOM 519 O O . LEU A 1 75 ? -6.010 21.861 -19.851 1.00 16.28 102 LEU A O 1
ATOM 524 N N . VAL A 1 76 ? -7.038 19.871 -19.822 1.00 16.19 103 VAL A N 1
ATOM 525 C CA . VAL A 1 76 ? -7.984 20.273 -20.855 1.00 13.63 103 VAL A CA 1
ATOM 526 C C . VAL A 1 76 ? -8.864 21.421 -20.377 1.00 14.82 103 VAL A C 1
ATOM 527 O O . VAL A 1 76 ? -9.146 22.345 -21.134 1.00 17.94 103 VAL A O 1
ATOM 531 N N . THR A 1 77 ? -9.311 21.345 -19.125 1.00 15.10 104 THR A N 1
ATOM 532 C CA . THR A 1 77 ? -10.153 22.396 -18.567 1.00 14.51 104 THR A CA 1
ATOM 533 C C . THR A 1 77 ? -9.399 23.713 -18.537 1.00 16.41 104 THR A C 1
ATOM 534 O O . THR A 1 77 ? -9.943 24.748 -18.932 1.00 17.05 104 THR A O 1
ATOM 538 N N . GLN A 1 78 ? -8.153 23.660 -18.080 1.00 17.39 105 GLN A N 1
ATOM 539 C CA . GLN A 1 78 ? -7.319 24.859 -18.038 1.00 18.13 105 GLN A CA 1
ATOM 540 C C . GLN A 1 78 ? -7.167 25.467 -19.430 1.00 20.17 105 GLN A C 1
ATOM 541 O O . GLN A 1 78 ? -7.266 26.699 -19.595 1.00 17.89 105 GLN A O 1
ATOM 547 N N . TYR A 1 79 ? -6.922 24.613 -20.422 1.00 14.78 106 TYR A N 1
ATOM 548 C CA . TYR A 1 79 ? -6.766 25.078 -21.793 1.00 14.64 106 TYR A CA 1
ATOM 549 C C . TYR A 1 79 ? -8.052 25.693 -22.330 1.00 17.68 106 TYR A C 1
ATOM 550 O O . TYR A 1 79 ? -8.035 26.765 -22.941 1.00 18.57 106 TYR A O 1
ATOM 559 N N . MET A 1 80 ? -9.176 25.025 -22.114 1.00 14.57 107 MET A N 1
ATOM 560 C CA . MET A 1 80 ? -10.417 25.587 -22.622 1.00 14.13 107 MET A CA 1
ATOM 561 C C . MET A 1 80 ? -10.765 26.896 -21.929 1.00 16.96 107 MET A C 1
ATOM 562 O O . MET A 1 80 ? -11.413 27.744 -22.530 1.00 17.25 107 MET A O 1
ATOM 567 N N . ARG A 1 81 ? -10.332 27.060 -20.681 1.00 18.19 108 ARG A N 1
ATOM 568 C CA . ARG A 1 81 ? -10.611 28.299 -19.948 1.00 19.07 108 ARG A CA 1
ATOM 569 C C . ARG A 1 81 ? -9.749 29.462 -20.418 1.00 20.74 108 ARG A C 1
ATOM 570 O O . ARG A 1 81 ? -10.271 30.553 -20.647 1.00 20.21 108 ARG A O 1
ATOM 578 N N . SER A 1 82 ? -8.443 29.217 -20.575 1.00 20.46 109 SER A N 1
ATOM 579 C CA . SER A 1 82 ? -7.448 30.294 -20.711 1.00 20.25 109 SER A CA 1
ATOM 580 C C . SER A 1 82 ? -6.639 30.294 -22.013 1.00 20.27 109 SER A C 1
ATOM 581 O O . SER A 1 82 ? -5.995 31.298 -22.355 1.00 19.41 109 SER A O 1
ATOM 584 N N . GLY A 1 83 ? -6.625 29.163 -22.709 1.00 16.39 110 GLY A N 1
ATOM 585 C CA . GLY A 1 83 ? -6.055 29.086 -24.043 1.00 12.96 110 GLY A CA 1
ATOM 586 C C . GLY A 1 83 ? -4.540 29.149 -24.144 1.00 14.82 110 GLY A C 1
ATOM 587 O O . GLY A 1 83 ? -4.013 29.515 -25.193 1.00 18.20 110 GLY A O 1
ATOM 588 N N . ARG A 1 84 ? -3.846 28.784 -23.073 1.00 14.51 111 ARG A N 1
ATOM 589 C CA . ARG A 1 84 ? -2.384 28.710 -23.112 1.00 14.35 111 ARG A CA 1
ATOM 590 C C . ARG A 1 84 ? -1.958 27.442 -23.844 1.00 16.56 111 ARG A C 1
ATOM 591 O O . ARG A 1 84 ? -2.292 26.345 -23.398 1.00 15.13 111 ARG A O 1
ATOM 599 N N . ASP A 1 85 ? -1.237 27.585 -24.957 1.00 15.79 112 ASP A N 1
ATOM 600 C CA . ASP A 1 85 ? -0.878 26.432 -25.787 1.00 15.86 112 ASP A CA 1
ATOM 601 C C . ASP A 1 85 ? -0.157 25.340 -24.996 1.00 16.95 112 ASP A C 1
ATOM 602 O O . ASP A 1 85 ? -0.314 24.151 -25.288 1.00 15.76 112 ASP A O 1
ATOM 607 N N . GLY A 1 86 ? 0.638 25.732 -24.003 1.00 16.31 113 GLY A N 1
ATOM 608 C CA . GLY A 1 86 ? 1.345 24.761 -23.180 1.00 15.59 113 GLY A CA 1
ATOM 609 C C . GLY A 1 86 ? 0.427 23.737 -22.510 1.00 16.50 113 GLY A C 1
ATOM 610 O O . GLY A 1 86 ? 0.813 22.576 -22.321 1.00 16.30 113 GLY A O 1
ATOM 611 N N . ASP A 1 87 ? -0.773 24.167 -22.132 1.00 16.34 114 ASP A N 1
ATOM 612 C CA . ASP A 1 87 ? -1.741 23.266 -21.488 1.00 16.16 114 ASP A CA 1
ATOM 613 C C . ASP A 1 87 ? -2.302 22.261 -22.496 1.00 16.34 114 ASP A C 1
ATOM 614 O O . ASP A 1 87 ? -2.459 21.066 -22.180 1.00 15.13 114 ASP A O 1
ATOM 619 N N . LEU A 1 88 ? -2.568 22.725 -23.714 1.00 14.77 115 LEU A N 1
ATOM 620 C CA . LEU A 1 88 ? -2.999 21.832 -24.791 1.00 14.43 115 LEU A CA 1
ATOM 621 C C . LEU A 1 88 ? -1.911 20.819 -25.089 1.00 12.28 115 LEU A C 1
ATOM 622 O O . LEU A 1 88 ? -2.165 19.620 -25.203 1.00 14.53 115 LEU A O 1
ATOM 627 N N . ALA A 1 89 ? -0.684 21.315 -25.240 1.00 13.64 116 ALA A N 1
ATOM 628 C CA . ALA A 1 89 ? 0.438 20.438 -25.559 1.00 14.70 116 ALA A CA 1
ATOM 629 C C . ALA A 1 89 ? 0.611 19.376 -24.475 1.00 15.02 116 ALA A C 1
ATOM 630 O O . ALA A 1 89 ? 0.842 18.198 -24.772 1.00 15.80 116 ALA A O 1
ATOM 632 N N . CYS A 1 90 ? 0.477 19.790 -23.218 1.00 14.10 117 CYS A N 1
ATOM 633 C CA . CYS A 1 90 ? 0.646 18.879 -22.087 1.00 13.40 117 CYS A CA 1
ATOM 634 C C . CYS A 1 90 ? -0.446 17.812 -22.060 1.00 16.47 117 CYS A C 1
ATOM 635 O O . CYS A 1 90 ? -0.158 16.618 -21.918 1.00 18.30 117 CYS A O 1
ATOM 638 N N . ALA A 1 91 ? -1.693 18.247 -22.197 1.00 14.70 118 ALA A N 1
ATOM 639 C CA . ALA A 1 91 ? -2.821 17.309 -22.214 1.00 14.06 118 ALA A CA 1
ATOM 640 C C . ALA A 1 91 ? -2.643 16.267 -23.308 1.00 14.38 118 ALA A C 1
ATOM 641 O O . ALA A 1 91 ? -2.890 15.072 -23.087 1.00 15.29 118 ALA A O 1
ATOM 643 N N . LEU A 1 92 ? -2.237 16.706 -24.492 1.00 14.44 119 LEU A N 1
ATOM 644 C CA . LEU A 1 92 ? -2.114 15.774 -25.611 1.00 15.54 119 LEU A CA 1
ATOM 645 C C . LEU A 1 92 ? -0.918 14.854 -25.398 1.00 15.79 119 LEU A C 1
ATOM 646 O O . LEU A 1 92 ? -0.948 13.676 -25.773 1.00 16.08 119 LEU A O 1
ATOM 651 N N . ASN A 1 93 ? 0.133 15.385 -24.782 1.00 13.09 120 ASN A N 1
ATOM 652 C CA . ASN A 1 93 ? 1.278 14.550 -24.458 1.00 15.23 120 ASN A CA 1
ATOM 653 C C . ASN A 1 93 ? 0.916 13.435 -23.477 1.00 17.58 120 ASN A C 1
ATOM 654 O O . ASN A 1 93 ? 1.347 12.295 -23.648 1.00 15.58 120 ASN A O 1
ATOM 659 N N . TRP A 1 94 ? 0.132 13.768 -22.456 1.00 15.06 121 TRP A N 1
ATOM 660 C CA . TRP A 1 94 ? -0.316 12.775 -21.492 1.00 16.85 121 TRP A CA 1
ATOM 661 C C . TRP A 1 94 ? -1.174 11.705 -22.163 1.00 14.78 121 TRP A C 1
ATOM 662 O O . TRP A 1 94 ? -0.916 10.507 -22.019 1.00 15.11 121 TRP A O 1
ATOM 673 N N . MET A 1 95 ? -2.210 12.135 -22.880 1.00 16.50 122 MET A N 1
ATOM 674 C CA . MET A 1 95 ? -3.129 11.170 -23.476 1.00 13.70 122 MET A CA 1
ATOM 675 C C . MET A 1 95 ? -2.453 10.326 -24.559 1.00 16.17 122 MET A C 1
ATOM 676 O O . MET A 1 95 ? -2.696 9.119 -24.650 1.00 13.85 122 MET A O 1
ATOM 681 N N . SER A 1 96 ? -1.610 10.943 -25.387 1.00 15.54 123 SER A N 1
ATOM 682 C CA . SER A 1 96 ? -0.998 10.165 -26.452 1.00 17.35 123 SER A CA 1
ATOM 683 C C . SER A 1 96 ? 0.052 9.181 -25.908 1.00 16.33 123 SER A C 1
ATOM 684 O O . SER A 1 96 ? 0.255 8.137 -26.514 1.00 15.90 123 SER A O 1
ATOM 687 N N . ALA A 1 97 ? 0.695 9.502 -24.776 1.00 13.69 124 ALA A N 1
ATOM 688 C CA . ALA A 1 97 ? 1.621 8.560 -24.123 1.00 15.24 124 ALA A CA 1
ATOM 689 C C . ALA A 1 97 ? 0.883 7.296 -23.683 1.00 15.75 124 ALA A C 1
ATOM 690 O O . ALA A 1 97 ? 1.374 6.170 -23.859 1.00 14.31 124 ALA A O 1
ATOM 692 N N . TRP A 1 98 ? -0.294 7.488 -23.092 1.00 14.09 125 TRP A N 1
ATOM 693 C CA . TRP A 1 98 ? -1.094 6.338 -22.664 1.00 14.47 125 TRP A CA 1
ATOM 694 C C . TRP A 1 98 ? -1.631 5.582 -23.874 1.00 15.26 125 TRP A C 1
ATOM 695 O O . TRP A 1 98 ? -1.682 4.338 -23.875 1.00 14.59 125 TRP A O 1
ATOM 706 N N . ALA A 1 99 ? -1.999 6.320 -24.913 1.00 15.14 126 ALA A N 1
ATOM 707 C CA . ALA A 1 99 ? -2.499 5.723 -26.152 1.00 13.33 126 ALA A CA 1
ATOM 708 C C . ALA A 1 99 ? -1.443 4.847 -26.833 1.00 15.06 126 ALA A C 1
ATOM 709 O O . ALA A 1 99 ? -1.698 3.687 -27.176 1.00 16.62 126 ALA A O 1
ATOM 711 N N . ARG A 1 100 ? -0.256 5.408 -27.029 1.00 13.59 127 ARG A N 1
ATOM 712 C CA . ARG A 1 100 ? 0.822 4.671 -27.679 1.00 14.87 127 ARG A CA 1
ATOM 713 C C . ARG A 1 100 ? 1.206 3.435 -26.869 1.00 16.90 127 ARG A C 1
ATOM 714 O O . ARG A 1 100 ? 1.564 2.397 -27.429 1.00 19.07 127 ARG A O 1
ATOM 722 N N . ALA A 1 101 ? 1.148 3.540 -25.546 1.00 12.81 128 ALA A N 1
ATOM 723 C CA . ALA A 1 101 ? 1.513 2.412 -24.705 1.00 15.06 128 ALA A CA 1
ATOM 724 C C . ALA A 1 101 ? 0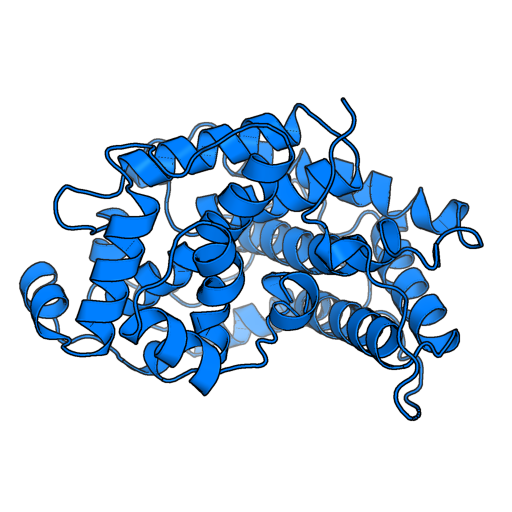.438 1.317 -24.715 1.00 14.91 128 ALA A C 1
ATOM 725 O O . ALA A 1 101 ? 0.706 0.168 -24.357 1.00 16.76 128 ALA A O 1
ATOM 727 N N . GLY A 1 102 ? -0.776 1.684 -25.113 1.00 15.32 129 GLY A N 1
ATOM 728 C CA . GLY A 1 102 ? -1.904 0.774 -25.049 1.00 12.82 129 GLY A CA 1
ATOM 729 C C . GLY A 1 102 ? -2.324 0.508 -23.617 1.00 13.70 129 GLY A C 1
ATOM 730 O O . GLY A 1 102 ? -2.655 -0.629 -23.251 1.00 16.38 129 GLY A O 1
ATOM 731 N N . ALA A 1 103 ? -2.347 1.561 -22.807 1.00 13.85 130 ALA A N 1
ATOM 732 C CA . ALA A 1 103 ? -2.759 1.436 -21.415 1.00 13.62 130 ALA A CA 1
ATOM 733 C C . ALA A 1 103 ? -4.233 1.019 -21.264 1.00 15.43 130 ALA A C 1
ATOM 734 O O . ALA A 1 103 ? -5.057 1.270 -22.145 1.00 15.71 130 ALA A O 1
ATOM 736 N N . LEU A 1 1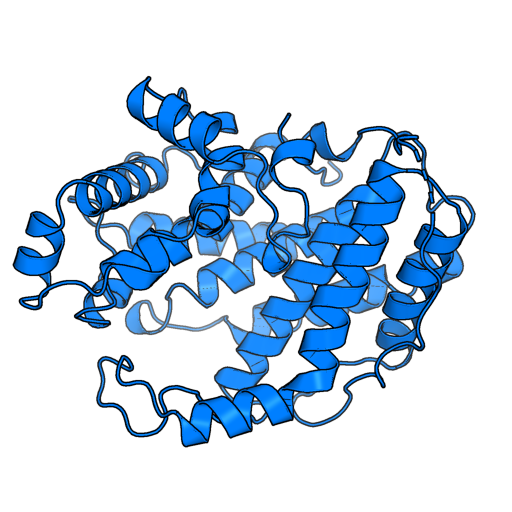04 ? -4.525 0.370 -20.136 1.00 15.24 131 LEU A N 1
ATOM 737 C CA . LEU A 1 104 ? -5.866 -0.063 -19.749 1.00 13.29 131 LEU A CA 1
ATOM 738 C C . LEU A 1 104 ? -6.490 -1.099 -20.683 1.00 17.04 131 LEU A C 1
ATOM 739 O O . LEU A 1 104 ? -7.705 -1.284 -20.658 1.00 15.95 131 LEU A O 1
ATOM 744 N N . GLN A 1 105 ? -5.680 -1.787 -21.486 1.00 14.46 132 GLN A N 1
ATOM 745 C CA . GLN A 1 105 ? -6.229 -2.724 -22.461 1.00 16.56 132 GLN A CA 1
ATOM 746 C C . GLN A 1 105 ? -6.222 -4.174 -21.980 1.00 17.89 132 GLN A C 1
ATOM 747 O O . GLN A 1 105 ? -6.550 -5.079 -22.746 1.00 17.40 132 GLN A O 1
ATOM 753 N N . SER A 1 106 ? -5.869 -4.394 -20.720 1.00 15.66 133 SER A N 1
ATOM 754 C CA . SER A 1 106 ? -5.671 -5.769 -20.228 1.00 15.92 133 SER A CA 1
ATOM 755 C C . SER A 1 106 ? -6.898 -6.663 -20.378 1.00 19.02 133 SER A C 1
ATOM 756 O O . SER A 1 106 ? -8.009 -6.251 -20.070 1.00 17.81 133 SER A O 1
ATOM 759 N N . ASP A 1 107 ? -6.676 -7.887 -20.854 1.00 19.18 134 ASP A N 1
ATOM 760 C CA . ASP A 1 107 ? -7.731 -8.900 -20.885 1.00 19.95 134 ASP A CA 1
ATOM 761 C C . ASP A 1 107 ? -7.837 -9.632 -19.547 1.00 21.58 134 ASP A C 1
ATOM 762 O O . ASP A 1 107 ? -8.698 -10.507 -19.371 1.00 22.74 134 ASP A O 1
ATOM 767 N N . ASP A 1 108 ? -6.942 -9.294 -18.625 1.00 19.39 135 ASP A N 1
ATOM 768 C CA A ASP A 1 108 ? -6.954 -9.858 -17.278 0.51 20.97 135 ASP A CA 1
ATOM 769 C CA B ASP A 1 108 ? -6.960 -9.860 -17.278 0.49 20.98 135 ASP A CA 1
ATOM 770 C C . ASP A 1 108 ? -7.616 -8.865 -16.328 1.00 22.78 135 ASP A C 1
ATOM 771 O O . ASP A 1 108 ? -7.009 -7.869 -15.937 1.00 23.99 135 ASP A O 1
ATOM 780 N N . PHE A 1 109 ? -8.864 -9.125 -15.960 1.00 24.28 136 PHE A N 1
ATOM 781 C CA . PHE A 1 109 ? -9.578 -8.155 -15.139 1.00 22.93 136 PHE A CA 1
ATOM 782 C C . PHE A 1 109 ? -10.645 -8.794 -14.272 1.00 19.65 136 PHE A C 1
ATOM 783 O O . PHE A 1 109 ? -11.141 -9.878 -14.583 1.00 23.86 136 PHE A O 1
ATOM 791 N N . ASN A 1 110 ? -10.978 -8.131 -13.169 1.00 21.62 137 ASN A N 1
ATOM 792 C CA . ASN A 1 110 ? -12.162 -8.491 -12.397 1.00 21.18 137 ASN A CA 1
ATOM 793 C C . ASN A 1 110 ? -13.152 -7.346 -12.488 1.00 20.38 137 ASN A C 1
ATOM 794 O O . ASN A 1 110 ? -12.937 -6.422 -13.264 1.00 19.78 137 ASN A O 1
ATOM 799 N N . HIS A 1 111 ? -14.245 -7.414 -11.730 1.00 22.18 138 HIS A N 1
ATOM 800 C CA . HIS A 1 111 ? -15.295 -6.402 -11.850 1.00 21.62 138 HIS A CA 1
ATOM 801 C C . HIS A 1 111 ? -14.775 -4.994 -11.570 1.00 23.29 138 HIS A C 1
ATOM 802 O O . HIS A 1 111 ? -15.079 -4.055 -12.305 1.00 21.83 138 HIS A O 1
ATOM 809 N N . THR A 1 112 ? -13.972 -4.857 -10.520 1.00 21.37 139 THR A N 1
ATOM 810 C CA . THR A 1 112 ? -13.425 -3.561 -10.135 1.00 25.47 139 THR A CA 1
ATOM 811 C C . THR A 1 112 ? -12.497 -3.000 -11.217 1.00 24.11 139 THR A C 1
ATOM 812 O O . THR A 1 112 ? -12.506 -1.794 -11.510 1.00 20.64 139 THR A O 1
ATOM 816 N N . GLY A 1 113 ? -11.692 -3.880 -11.808 1.00 21.08 140 GLY A N 1
ATOM 817 C CA . GLY A 1 113 ? -10.768 -3.478 -12.853 1.00 20.14 140 GLY A CA 1
ATOM 818 C C . GLY A 1 113 ? -11.445 -3.031 -14.134 1.00 20.80 140 GLY A C 1
ATOM 819 O O . GLY A 1 113 ? -11.044 -2.028 -14.730 1.00 19.36 140 GLY A O 1
ATOM 820 N N . LYS A 1 114 ? -12.474 -3.749 -14.575 1.00 20.21 141 LYS A N 1
ATOM 821 C CA . LYS A 1 114 ? -13.155 -3.304 -15.783 1.00 20.03 141 LYS A CA 1
ATOM 822 C C . LYS A 1 114 ? -13.921 -2.011 -15.494 1.00 21.45 141 LYS A C 1
ATOM 823 O O . LYS A 1 114 ? -14.122 -1.194 -16.388 1.00 21.05 141 LYS A O 1
ATOM 829 N N . SER A 1 115 ? -14.339 -1.825 -14.247 1.00 19.92 142 SER A N 1
ATOM 830 C CA . SER A 1 115 ? -14.949 -0.559 -13.848 1.00 20.49 142 SER A CA 1
ATOM 831 C C . SER A 1 115 ? -13.964 0.592 -14.012 1.00 21.89 142 SER A C 1
ATOM 832 O O . SER A 1 115 ? -14.355 1.685 -14.409 1.00 20.91 142 SER A O 1
ATOM 835 N N . MET A 1 116 ? -12.689 0.351 -13.707 1.00 20.39 143 MET A N 1
ATOM 836 C CA . MET A 1 116 ? -11.674 1.390 -13.865 1.00 19.35 143 MET A CA 1
ATOM 837 C C . MET A 1 116 ? -11.439 1.714 -15.335 1.00 20.01 143 MET A C 1
ATOM 838 O O . MET A 1 116 ? -11.221 2.872 -15.698 1.00 19.84 143 MET A O 1
ATOM 843 N N . ARG A 1 117 ? -11.478 0.696 -16.186 1.00 17.74 144 ARG A N 1
ATOM 844 C CA . ARG A 1 117 ? -11.286 0.931 -17.603 1.00 16.48 144 ARG A CA 1
ATOM 845 C C . ARG A 1 117 ? -12.373 1.869 -18.144 1.00 15.70 144 ARG A C 1
ATOM 846 O O . ARG A 1 117 ? -12.066 2.840 -18.833 1.00 15.31 144 ARG A O 1
ATOM 854 N N . LYS A 1 118 ? -13.639 1.613 -17.814 1.00 16.11 145 LYS A N 1
ATOM 855 C CA . LYS A 1 118 ? -14.694 2.450 -18.371 1.00 14.79 145 LYS A CA 1
ATOM 856 C C . LYS A 1 118 ? -14.697 3.836 -17.725 1.00 18.44 145 LYS A C 1
ATOM 857 O O . LYS A 1 118 ? -14.992 4.822 -18.395 1.00 17.91 145 LYS A O 1
ATOM 863 N N . TRP A 1 119 ? -14.329 3.929 -16.450 1.00 18.00 146 TRP A N 1
ATOM 864 C CA . TRP A 1 119 ? -14.298 5.245 -15.800 1.00 16.60 146 TRP A CA 1
ATOM 865 C C . TRP A 1 119 ? -13.253 6.149 -16.440 1.00 17.19 146 TRP A C 1
ATOM 866 O O . TRP A 1 119 ? -13.530 7.309 -16.754 1.00 17.52 146 TRP A O 1
ATOM 877 N N . ALA A 1 120 ? -12.059 5.616 -16.660 1.00 14.54 147 ALA A N 1
ATOM 878 C CA . ALA A 1 120 ? -10.994 6.417 -17.251 1.00 13.44 147 ALA A CA 1
ATOM 879 C C . ALA A 1 120 ? -11.328 6.784 -18.692 1.00 13.83 147 ALA A C 1
ATOM 880 O O . ALA A 1 120 ? -11.043 7.891 -19.136 1.00 14.74 147 ALA A O 1
ATOM 882 N N . LEU A 1 121 ? -11.946 5.856 -19.422 1.00 13.55 148 LEU A N 1
ATOM 883 C CA . LEU A 1 121 ? -12.304 6.131 -20.813 1.00 13.90 148 LEU A CA 1
ATOM 884 C C . LEU A 1 121 ? -13.295 7.288 -20.888 1.00 16.49 148 LEU A C 1
ATOM 885 O O . LEU A 1 121 ? -13.157 8.181 -21.726 1.00 14.09 148 LEU A O 1
ATOM 890 N N . GLY A 1 122 ? -14.281 7.277 -19.999 1.00 13.86 149 GLY A N 1
ATOM 891 C CA . GLY A 1 122 ? -15.277 8.328 -19.969 1.00 12.12 149 GLY A CA 1
ATOM 892 C C . GLY A 1 122 ? -14.663 9.679 -19.623 1.00 16.26 149 GLY A C 1
ATOM 893 O O . GLY A 1 122 ? -15.018 10.702 -20.218 1.00 15.85 149 GLY A O 1
ATOM 894 N N . SER A 1 123 ? -13.746 9.689 -18.659 1.00 14.46 150 SER A N 1
ATOM 895 C CA . SER A 1 123 ? -13.127 10.953 -18.240 1.00 14.02 150 SER A CA 1
ATOM 896 C C . SER A 1 123 ? -12.316 11.564 -19.370 1.00 16.35 150 SER A C 1
ATOM 897 O O . SER A 1 123 ? -12.447 12.744 -19.694 1.00 15.95 150 SER A O 1
ATOM 900 N N . LEU A 1 124 ? -11.445 10.745 -19.955 1.00 14.47 151 LEU A N 1
ATOM 901 C CA . LEU A 1 124 ? -10.510 11.231 -20.951 1.00 13.12 151 LEU A CA 1
ATOM 902 C C . LEU A 1 124 ? -11.196 11.571 -22.264 1.00 14.91 151 LEU A C 1
ATOM 903 O O . LEU A 1 124 ? -10.887 12.585 -22.877 1.00 14.62 151 LEU A O 1
ATOM 908 N N . SER A 1 125 ? -12.130 10.728 -22.706 1.00 14.56 152 SER A N 1
ATOM 909 C CA . SER A 1 125 ? -12.789 11.012 -23.974 1.00 14.51 152 SER A CA 1
ATOM 910 C C . SER A 1 125 ? -13.742 12.189 -23.800 1.00 13.77 152 SER A C 1
ATOM 911 O O . SER A 1 125 ? -13.919 12.987 -24.715 1.00 13.45 152 SER A O 1
ATOM 914 N N . GLY A 1 126 ? -14.330 12.307 -22.610 1.00 12.96 153 GLY A N 1
ATOM 915 C CA . GLY A 1 126 ? -15.263 13.387 -22.314 1.00 14.42 153 GLY A CA 1
ATOM 916 C C . GLY A 1 126 ? -14.579 14.743 -22.371 1.00 15.17 153 GLY A C 1
ATOM 917 O O . GLY A 1 126 ? -15.174 15.743 -22.805 1.00 16.20 153 GLY A O 1
ATOM 918 N N . ALA A 1 127 ? -13.333 14.776 -21.916 1.00 15.32 154 ALA A N 1
ATOM 919 C CA . ALA A 1 127 ? -12.534 16.003 -21.942 1.00 15.05 154 ALA A CA 1
ATOM 920 C C . ALA A 1 127 ? -12.060 16.286 -23.362 1.00 15.00 154 ALA A C 1
ATOM 921 O O . ALA A 1 127 ? -12.174 17.408 -23.866 1.00 14.72 154 ALA A O 1
ATOM 923 N N . TYR A 1 128 ? -11.517 15.249 -23.998 1.00 15.50 155 TYR A N 1
A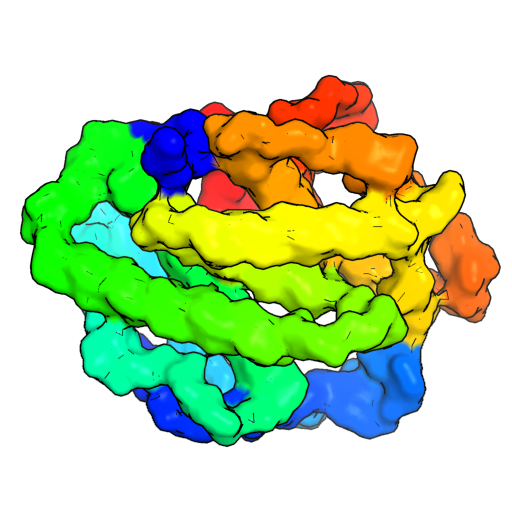TOM 924 C CA . TYR A 1 128 ? -11.022 15.334 -25.368 1.00 14.90 155 TYR A CA 1
ATOM 925 C C . TYR A 1 128 ? -12.091 15.828 -26.338 1.00 13.99 155 TYR A C 1
ATOM 926 O O . TYR A 1 128 ? -11.770 16.500 -27.322 1.00 14.43 155 TYR A O 1
ATOM 935 N N . MET A 1 129 ? -13.357 15.493 -26.060 1.00 13.21 156 MET A N 1
ATOM 936 C CA . MET A 1 129 ? -14.490 15.945 -26.862 1.00 13.99 156 MET A CA 1
ATOM 937 C C . MET A 1 129 ? -14.474 17.451 -27.110 1.00 14.36 156 MET A C 1
ATOM 938 O O . MET A 1 129 ? -14.801 17.910 -28.200 1.00 14.71 156 MET A O 1
ATOM 943 N N . ARG A 1 130 ? -14.091 18.209 -26.089 1.00 13.34 157 ARG A N 1
ATOM 944 C CA . ARG A 1 130 ? -14.050 19.665 -26.209 1.00 15.02 157 ARG A CA 1
ATOM 945 C C . ARG A 1 130 ? -12.953 20.089 -27.174 1.00 14.56 157 ARG A C 1
ATOM 946 O O . ARG A 1 130 ? -13.146 20.979 -28.001 1.00 14.34 157 ARG A O 1
ATOM 954 N N . LEU A 1 131 ? -11.797 19.435 -27.081 1.00 12.91 158 LEU A N 1
ATOM 955 C CA . LEU A 1 131 ? -10.703 19.739 -27.993 1.00 14.05 158 LEU A CA 1
ATOM 956 C C . LEU A 1 131 ? -11.094 19.396 -29.420 1.00 14.23 158 LEU A C 1
ATOM 957 O O . LEU A 1 131 ? -10.792 20.130 -30.361 1.00 15.31 158 LEU A O 1
ATOM 962 N N . LYS A 1 132 ? -11.774 18.265 -29.572 1.00 14.26 159 LYS A N 1
ATOM 963 C CA . LYS A 1 132 ? -12.101 17.751 -30.889 1.00 14.07 159 LYS A CA 1
ATOM 964 C C . LYS A 1 132 ? -13.082 18.657 -31.631 1.00 15.41 159 LYS A C 1
ATOM 965 O O . LYS A 1 132 ? -12.927 18.909 -32.827 1.00 16.93 159 LYS A O 1
ATOM 971 N N . PHE A 1 133 ? -14.088 19.161 -30.926 1.00 17.21 160 PHE A N 1
ATOM 972 C CA . PHE A 1 133 ? -15.144 19.886 -31.621 1.00 14.13 160 PHE A CA 1
ATOM 973 C C . PHE A 1 133 ? -15.117 21.407 -31.445 1.00 15.49 160 PHE A C 1
ATOM 974 O O . PHE A 1 133 ? -15.890 22.106 -32.094 1.00 15.72 160 PHE A O 1
ATOM 982 N N . SER A 1 134 ? -14.210 21.922 -30.617 1.00 14.87 161 SER A N 1
ATOM 983 C CA . SER A 1 134 ? -14.094 23.372 -30.432 1.00 11.56 161 SER A CA 1
ATOM 984 C C . SER A 1 134 ? -13.973 24.100 -31.768 1.00 15.43 161 SER A C 1
ATOM 985 O O . SER A 1 134 ? -13.210 23.696 -32.647 1.00 17.26 161 SER A O 1
ATOM 988 N N . SER A 1 135 ? -14.706 25.201 -31.912 1.00 15.60 162 SER A N 1
ATOM 989 C CA . SER A 1 135 ? -14.597 26.016 -33.120 1.00 17.56 162 SER A CA 1
ATOM 990 C C . SER A 1 135 ? -13.176 26.533 -33.369 1.00 18.77 162 SER A C 1
ATOM 991 O O . SER A 1 135 ? -12.851 26.923 -34.484 1.00 19.59 162 SER A O 1
ATOM 994 N N . SER A 1 136 ? -12.337 26.518 -32.335 1.00 15.51 163 SER A N 1
ATOM 995 C CA . SER A 1 136 ? -10.939 26.961 -32.451 1.00 16.00 163 SER A CA 1
ATOM 996 C C . SER A 1 136 ? -10.068 25.959 -33.186 1.00 19.10 163 SER A C 1
ATOM 997 O O . SER A 1 136 ? -8.925 26.271 -33.577 1.00 18.20 163 SER A O 1
ATOM 1000 N N . ARG A 1 137 ? -10.604 24.750 -33.346 1.00 16.71 164 ARG A N 1
ATOM 1001 C CA . ARG A 1 137 ? -9.893 23.621 -33.943 1.00 20.64 164 ARG A CA 1
ATOM 1002 C C . ARG A 1 137 ? -8.474 23.427 -33.384 1.00 17.94 164 ARG A C 1
ATOM 1003 O O . ARG A 1 137 ? -7.501 23.373 -34.152 1.00 17.36 164 ARG A O 1
ATOM 1008 N N . PRO A 1 138 ? -8.342 23.296 -32.051 1.00 15.70 165 PRO A N 1
ATOM 1009 C CA . PRO A 1 138 ? -6.981 23.205 -31.506 1.00 15.43 165 PRO A CA 1
ATOM 1010 C C . PRO A 1 138 ? -6.211 21.953 -31.946 1.00 17.08 165 PRO A C 1
ATOM 1011 O O . PRO A 1 138 ? -4.978 21.969 -31.904 1.00 15.97 165 PRO A O 1
ATOM 1015 N N . LEU A 1 139 ? -6.901 20.898 -32.368 1.00 14.29 166 LEU A N 1
ATOM 1016 C CA . LEU A 1 139 ? -6.198 19.670 -32.772 1.00 14.79 166 LEU A CA 1
ATOM 1017 C C . LEU A 1 139 ? -5.622 19.724 -34.188 1.00 15.90 166 LEU A C 1
ATOM 1018 O O . LEU A 1 139 ? -4.912 18.799 -34.609 1.00 16.85 166 LEU A O 1
ATOM 1023 N N . ALA A 1 140 ? -5.913 20.804 -34.910 1.00 18.19 167 ALA A N 1
ATOM 1024 C CA . ALA A 1 140 ? -5.453 20.971 -36.286 1.00 18.80 167 ALA A CA 1
ATOM 1025 C C . ALA A 1 140 ? -3.944 20.793 -36.420 1.00 20.31 167 ALA A C 1
ATOM 1026 O O . ALA A 1 140 ? -3.474 20.181 -37.376 1.00 25.53 167 ALA A O 1
ATOM 1028 N N . ALA A 1 141 ? -3.199 21.305 -35.447 1.00 16.79 168 ALA A N 1
ATOM 1029 C CA . ALA A 1 141 ? -1.744 21.237 -35.476 1.00 17.85 168 ALA A CA 1
ATOM 1030 C C . ALA A 1 141 ? -1.195 19.979 -34.804 1.00 17.79 168 ALA A C 1
ATOM 1031 O O . ALA A 1 141 ? 0.005 19.845 -34.610 1.00 20.08 168 ALA A O 1
ATOM 1033 N N . HIS A 1 142 ? -2.071 19.039 -34.462 1.00 16.37 169 HIS A N 1
ATOM 1034 C CA . HIS A 1 142 ? -1.657 17.869 -33.704 1.00 17.36 169 HIS A CA 1
ATOM 1035 C C . HIS A 1 142 ? -2.283 16.606 -34.256 1.00 17.83 169 HIS A C 1
ATOM 1036 O O . HIS A 1 142 ? -2.804 15.780 -33.505 1.00 18.34 169 HIS A O 1
ATOM 1043 N N . ALA A 1 143 ? -2.225 16.454 -35.571 1.00 16.61 170 ALA A N 1
ATOM 1044 C CA . ALA A 1 143 ? -2.938 15.365 -36.223 1.00 21.30 170 ALA A CA 1
ATOM 1045 C C . ALA A 1 143 ? -2.440 13.984 -35.797 1.00 20.09 170 ALA A C 1
ATOM 1046 O O . ALA A 1 143 ? -3.255 13.085 -35.580 1.00 19.86 170 ALA A O 1
ATOM 1048 N N . GLU A 1 144 ? -1.122 13.811 -35.680 1.00 20.58 171 GLU A N 1
ATOM 1049 C CA . GLU A 1 144 ? -0.540 12.502 -35.363 1.00 17.91 171 GLU A CA 1
ATOM 1050 C C . GLU A 1 144 ? -0.966 12.048 -33.977 1.00 16.51 171 GLU A C 1
ATOM 1051 O O . GLU A 1 144 ? -1.435 10.910 -33.791 1.00 18.47 171 GLU A O 1
ATOM 1053 N N . GLN A 1 145 ? -0.834 12.945 -33.007 1.00 19.10 172 GLN A N 1
ATOM 1054 C CA . GLN A 1 145 ? -1.260 12.652 -31.645 1.00 15.49 172 GLN A CA 1
ATOM 1055 C C . GLN A 1 145 ? -2.765 12.422 -31.570 1.00 16.27 172 GLN A C 1
ATOM 1056 O O . GLN A 1 145 ? -3.210 11.525 -30.862 1.00 16.39 172 GLN A O 1
ATOM 1062 N N . SER A 1 146 ? -3.540 13.237 -32.290 1.00 15.23 173 SER A N 1
ATOM 1063 C CA . SER A 1 146 ? -5.000 13.085 -32.325 1.00 14.94 173 SER A CA 1
ATOM 1064 C C . SER A 1 146 ? -5.384 11.689 -32.789 1.00 18.51 173 SER A C 1
ATOM 1065 O O . SER A 1 146 ? -6.209 11.025 -32.166 1.00 18.23 173 SER A O 1
ATOM 1068 N N . ARG A 1 147 ? -4.759 11.240 -33.876 1.00 17.21 174 ARG A N 1
ATOM 1069 C CA . ARG A 1 147 ? -5.057 9.920 -34.420 1.00 16.75 174 ARG A CA 1
ATOM 1070 C C . ARG A 1 147 ? -4.717 8.832 -33.409 1.00 18.75 174 ARG A C 1
ATOM 1071 O O . ARG A 1 147 ? -5.501 7.910 -33.209 1.00 16.08 174 ARG A O 1
ATOM 1073 N N . GLU A 1 148 ? -3.557 8.946 -32.766 1.00 16.11 175 GLU A N 1
ATOM 1074 C CA A GLU A 1 148 ? -3.141 7.975 -31.753 0.59 16.90 175 GLU A CA 1
ATOM 1075 C CA B GLU A 1 148 ? -3.146 7.973 -31.764 0.41 16.92 175 GLU A CA 1
ATOM 1076 C C . GLU A 1 148 ? -4.150 7.898 -30.615 1.00 17.77 175 GLU A C 1
ATOM 1077 O O . GLU A 1 148 ? -4.570 6.815 -30.213 1.00 15.94 175 GLU A O 1
ATOM 1088 N N . ILE A 1 149 ? -4.542 9.056 -30.099 1.00 15.66 176 ILE A N 1
ATOM 1089 C CA . ILE A 1 149 ? -5.484 9.105 -28.993 1.00 11.82 176 ILE A CA 1
ATOM 1090 C C . ILE A 1 149 ? -6.856 8.530 -29.374 1.00 13.69 176 ILE A C 1
ATOM 1091 O O . ILE A 1 149 ? -7.443 7.738 -28.624 1.00 13.87 176 ILE A O 1
ATOM 1096 N N . GLU A 1 150 ? -7.364 8.922 -30.542 1.00 13.22 177 GLU A N 1
ATOM 1097 C CA . GLU A 1 150 ? -8.692 8.476 -30.976 1.00 15.25 177 GLU A CA 1
ATOM 1098 C C . GLU A 1 150 ? -8.707 6.980 -31.257 1.00 14.59 177 GLU A C 1
ATOM 1099 O O . GLU A 1 150 ? -9.688 6.302 -30.937 1.00 14.62 177 GLU A O 1
ATOM 1105 N N . ASP A 1 151 ? -7.614 6.446 -31.806 1.00 14.14 178 ASP A N 1
ATOM 1106 C CA . ASP A 1 151 ? -7.564 4.995 -32.034 1.00 15.26 178 ASP A CA 1
ATOM 1107 C C . ASP A 1 151 ? -7.590 4.236 -30.721 1.00 17.37 178 ASP A C 1
ATOM 1108 O O . ASP A 1 151 ? -8.203 3.169 -30.628 1.00 16.05 178 ASP A O 1
ATOM 1113 N N . TRP A 1 152 ? -6.902 4.775 -29.715 1.00 15.17 179 TRP A N 1
ATOM 1114 C CA . TRP A 1 152 ? -6.875 4.172 -28.385 1.00 13.51 179 TRP A CA 1
ATOM 1115 C C . TRP A 1 152 ? -8.270 4.203 -27.759 1.00 13.76 179 TRP A C 1
ATOM 1116 O O . TRP A 1 152 ? -8.736 3.203 -27.201 1.00 15.35 179 TRP A O 1
ATOM 1127 N N . PHE A 1 153 ? -8.945 5.338 -27.868 1.00 12.17 180 PHE A N 1
ATOM 1128 C CA . PHE A 1 153 ? -10.310 5.418 -27.353 1.00 12.96 180 PHE A CA 1
ATOM 1129 C C . PHE A 1 153 ? -11.179 4.372 -28.023 1.00 12.98 180 PHE A C 1
ATOM 1130 O O . PHE A 1 153 ? -11.967 3.707 -27.356 1.00 15.79 180 PHE A O 1
ATOM 1138 N N . ALA A 1 154 ? -11.045 4.236 -29.340 1.00 14.58 181 ALA A N 1
ATOM 1139 C CA . ALA A 1 154 ? -11.839 3.247 -30.076 1.00 15.41 181 ALA A CA 1
ATOM 1140 C C . ALA A 1 154 ? -11.564 1.824 -29.595 1.00 16.39 181 ALA A C 1
ATOM 1141 O O . ALA A 1 154 ? -12.506 1.046 -29.441 1.00 17.20 181 ALA A O 1
ATOM 1143 N N . ARG A 1 155 ? -10.297 1.483 -29.352 1.00 15.85 182 ARG A N 1
ATOM 1144 C CA . ARG A 1 155 ? -9.956 0.156 -28.826 1.00 14.31 182 ARG A CA 1
ATOM 1145 C C . ARG A 1 155 ? -10.570 -0.050 -27.453 1.00 17.71 182 ARG A C 1
ATOM 1146 O O . ARG A 1 155 ? -11.151 -1.101 -27.179 1.00 15.55 182 ARG A O 1
ATOM 1154 N N . LEU A 1 156 ? -10.451 0.952 -26.585 1.00 13.80 183 LEU A N 1
ATOM 1155 C CA . LEU A 1 156 ? -11.018 0.832 -25.242 1.00 12.93 183 LEU A CA 1
ATOM 1156 C C . LEU A 1 156 ? -12.534 0.749 -25.293 1.00 11.93 183 LEU A C 1
ATOM 1157 O O . LEU A 1 156 ? -13.130 -0.002 -24.524 1.00 15.29 183 LEU A O 1
ATOM 1162 N N . GLY A 1 157 ? -13.143 1.525 -26.187 1.00 14.02 184 GLY A N 1
ATOM 1163 C CA . GLY A 1 157 ? -14.599 1.568 -26.289 1.00 13.65 184 GLY A CA 1
ATOM 1164 C C . GLY A 1 157 ? -15.141 0.209 -26.695 1.00 17.17 184 GLY A C 1
ATOM 1165 O O . GLY A 1 157 ? -16.155 -0.256 -26.155 1.00 15.88 184 GLY A O 1
ATOM 1166 N N . THR A 1 158 ? -14.464 -0.431 -27.647 1.00 14.02 185 THR A N 1
ATOM 1167 C CA . THR A 1 158 ? -14.869 -1.768 -28.099 1.00 16.36 185 THR A CA 1
ATOM 1168 C C . THR A 1 158 ? -14.774 -2.751 -26.942 1.00 16.55 185 THR A C 1
ATOM 1169 O O . THR A 1 158 ? -15.641 -3.625 -26.759 1.00 16.75 185 THR A O 1
ATOM 1173 N N . GLN A 1 159 ? -13.717 -2.605 -26.155 1.00 17.07 186 GLN A N 1
ATOM 1174 C CA A GLN A 1 159 ? -13.488 -3.444 -24.989 0.43 16.47 186 GLN A CA 1
ATOM 1175 C CA B GLN A 1 159 ? -13.505 -3.461 -24.997 0.57 16.43 186 GLN A CA 1
ATOM 1176 C C . GLN A 1 159 ? -14.555 -3.220 -23.913 1.00 19.10 186 GLN A C 1
ATOM 1177 O O . GLN A 1 159 ? -15.045 -4.163 -23.297 1.00 16.42 186 GLN A O 1
ATOM 1188 N N . VAL A 1 160 ? -14.921 -1.962 -23.681 1.00 14.14 187 VAL A N 1
ATOM 1189 C CA . VAL A 1 160 ? -15.923 -1.684 -22.659 1.00 13.11 187 VAL A CA 1
ATOM 1190 C C . VAL A 1 160 ? -17.278 -2.326 -23.042 1.00 16.18 187 VAL A C 1
ATOM 1191 O O . VAL A 1 160 ? -17.978 -2.874 -22.185 1.00 15.82 187 VAL A O 1
ATOM 1195 N N . VAL A 1 161 ? -17.614 -2.315 -24.330 1.00 14.01 188 VAL A N 1
ATOM 1196 C CA . VAL A 1 161 ? -18.841 -2.980 -24.789 1.00 13.72 188 VAL A CA 1
ATOM 1197 C C . VAL A 1 161 ? -18.751 -4.468 -24.460 1.00 18.79 188 VAL A C 1
ATOM 1198 O O . VAL A 1 161 ? -19.708 -5.056 -23.960 1.00 17.85 188 VAL A O 1
ATOM 1202 N N . ARG A 1 162 ? -17.593 -5.067 -24.70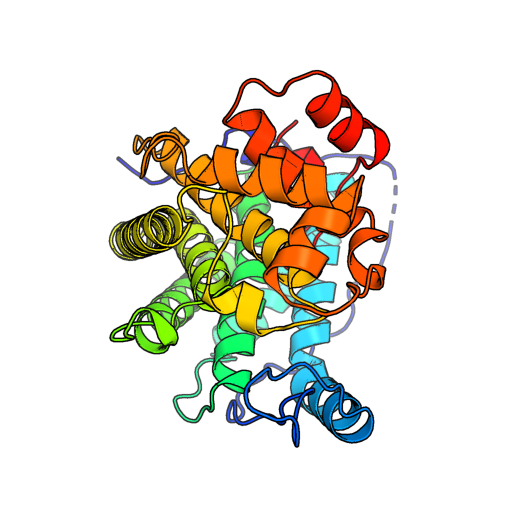9 1.00 16.48 189 ARG A N 1
ATOM 1203 C CA . ARG A 1 162 ? -17.386 -6.482 -24.352 1.00 16.10 189 ARG A CA 1
ATOM 1204 C C . ARG A 1 162 ? -17.568 -6.732 -22.851 1.00 18.36 189 ARG A C 1
ATOM 1205 O O . ARG A 1 162 ? -18.228 -7.705 -22.451 1.00 18.41 189 ARG A O 1
ATOM 1213 N N . ASP A 1 163 ? -16.985 -5.842 -22.041 1.00 17.64 190 ASP A N 1
ATOM 1214 C CA . ASP A 1 163 ? -16.978 -5.932 -20.576 1.00 17.02 190 ASP A CA 1
ATOM 1215 C C . ASP A 1 163 ? -18.370 -5.946 -19.953 1.00 18.16 190 ASP A C 1
ATOM 1216 O O . ASP A 1 163 ? -18.560 -6.525 -18.886 1.00 20.76 190 ASP A O 1
ATOM 1221 N N . TRP A 1 164 ? -19.324 -5.258 -20.576 1.00 15.96 191 TRP A N 1
ATOM 1222 C CA . TRP A 1 164 ? -20.640 -5.077 -19.965 1.00 15.14 191 TRP A CA 1
ATOM 1223 C C . TRP A 1 164 ? -21.755 -5.670 -20.817 1.00 17.81 191 TRP A C 1
ATOM 1224 O O . TRP A 1 164 ? -22.924 -5.425 -20.546 1.00 19.53 191 TRP A O 1
ATOM 1235 N N . SER A 1 165 ? -21.403 -6.466 -21.825 1.00 17.01 192 SER A N 1
ATOM 1236 C CA . SER A 1 165 ? -22.434 -7.137 -22.625 1.00 18.55 192 SER A CA 1
ATOM 1237 C C . SER A 1 165 ? -22.783 -8.509 -22.054 1.00 19.21 192 SER A C 1
ATOM 1238 O O . SER A 1 165 ? -22.048 -9.066 -21.248 1.00 18.02 192 SER A O 1
ATOM 1241 N N . GLY A 1 166 ? -23.943 -9.024 -22.445 1.00 18.15 193 GLY A N 1
ATOM 1242 C CA . GLY A 1 166 ? -24.328 -10.371 -22.066 1.00 19.05 193 GLY A CA 1
ATOM 1243 C C . GLY A 1 166 ? -24.831 -10.541 -20.642 1.00 20.65 193 GLY A C 1
ATOM 1244 O O . GLY A 1 166 ? -24.915 -11.670 -20.143 1.00 20.24 193 GLY A O 1
ATOM 1245 N N . LEU A 1 167 ? -25.178 -9.437 -19.987 1.00 16.92 194 LEU A N 1
ATOM 1246 C CA . LEU A 1 167 ? -25.613 -9.489 -18.592 1.00 17.35 194 LEU A CA 1
ATOM 1247 C C . LEU A 1 167 ? -27.129 -9.534 -18.472 1.00 15.59 194 LEU A C 1
ATOM 1248 O O . LEU A 1 167 ? -27.824 -8.931 -19.284 1.00 17.24 194 LEU A O 1
ATOM 1253 N N . PRO A 1 168 ? -27.637 -10.218 -17.437 1.00 16.33 195 PRO A N 1
ATOM 1254 C CA . PRO A 1 168 ? -29.071 -10.139 -17.118 1.00 17.65 195 PRO A CA 1
ATOM 1255 C C . PRO A 1 168 ? -29.375 -8.865 -16.333 1.00 19.26 195 PRO A C 1
ATOM 1256 O O . PRO A 1 168 ? -28.432 -8.239 -15.851 1.00 19.71 195 PRO A O 1
ATOM 1260 N N . LEU A 1 169 ? -30.650 -8.505 -16.175 1.00 18.03 196 LEU A N 1
ATOM 1261 C CA . LEU A 1 169 ? -30.981 -7.249 -15.495 1.00 17.96 196 LEU A CA 1
ATOM 1262 C C . LEU A 1 169 ? -30.419 -7.127 -14.081 1.00 23.16 196 LEU A C 1
ATOM 1263 O O . LEU A 1 169 ? -30.046 -6.036 -13.663 1.00 22.74 196 LEU A O 1
ATOM 1268 N N . LYS A 1 170 ? -30.360 -8.224 -13.332 1.00 20.73 197 LYS A N 1
ATOM 1269 C CA . LYS A 1 170 ? -29.910 -8.127 -11.944 1.00 21.20 197 LYS A CA 1
ATOM 1270 C C . LYS A 1 170 ? -28.432 -7.743 -11.851 1.00 19.81 197 LYS A C 1
ATOM 1271 O O . LYS A 1 170 ? -27.956 -7.338 -10.793 1.00 24.46 197 LYS A O 1
ATOM 1277 N N . LYS A 1 171 ? -27.708 -7.851 -12.961 1.00 19.60 198 LYS A N 1
ATOM 1278 C CA . LYS A 1 171 ? -26.298 -7.468 -12.973 1.00 18.54 198 LYS A CA 1
ATOM 1279 C C . LYS A 1 171 ? -26.073 -6.168 -13.732 1.00 18.30 198 LYS A C 1
ATOM 1280 O O . LYS A 1 171 ? -24.935 -5.752 -13.925 1.00 22.21 198 LYS A O 1
ATOM 1286 N N . ILE A 1 172 ? -27.159 -5.526 -14.147 1.00 17.21 199 ILE A N 1
ATOM 1287 C CA . ILE A 1 172 ? -27.063 -4.258 -14.862 1.00 18.42 199 ILE A CA 1
ATOM 1288 C C . ILE A 1 172 ? -27.444 -3.123 -13.911 1.00 18.16 199 ILE A C 1
ATOM 1289 O O . ILE A 1 172 ? -28.616 -2.912 -13.608 1.00 18.50 199 ILE A O 1
ATOM 1294 N N . ASN A 1 173 ? -26.446 -2.391 -13.424 1.00 19.19 200 ASN A N 1
ATOM 1295 C CA . ASN A 1 173 ? -26.718 -1.322 -12.477 1.00 17.76 200 ASN A CA 1
ATOM 1296 C C . ASN A 1 173 ? -25.972 -0.056 -12.904 1.00 19.90 200 ASN A C 1
ATOM 1297 O O . ASN A 1 173 ? -25.634 0.086 -14.078 1.00 17.41 200 ASN A O 1
ATOM 1302 N N . ASN A 1 174 ? -25.722 0.858 -11.973 1.00 17.97 201 ASN A N 1
ATOM 1303 C CA A ASN A 1 174 ? -25.086 2.113 -12.352 0.74 20.55 201 ASN A CA 1
ATOM 1304 C CA B ASN A 1 174 ? -25.024 2.107 -12.278 0.26 20.55 201 ASN A CA 1
ATOM 1305 C C . ASN A 1 174 ? -23.766 1.911 -13.113 1.00 19.55 201 ASN A C 1
ATOM 1306 O O . ASN A 1 174 ? -23.415 2.748 -13.937 1.00 19.34 201 ASN A O 1
ATOM 1315 N N . HIS A 1 175 ? -23.068 0.798 -12.887 1.00 18.11 202 HIS A N 1
ATOM 1316 C CA . HIS A 1 175 ? -21.826 0.569 -13.619 1.00 18.76 202 HIS A CA 1
ATOM 1317 C C . HIS A 1 175 ? -22.063 0.458 -15.115 1.00 17.72 202 HIS A C 1
ATOM 1318 O O . HIS A 1 175 ? -21.291 0.992 -15.914 1.00 17.62 202 HIS A O 1
ATOM 1325 N N . SER A 1 176 ? -23.130 -0.228 -15.504 1.00 16.91 203 SER A N 1
ATOM 1326 C CA . SER A 1 176 ? -23.458 -0.296 -16.918 1.00 17.57 203 SER A CA 1
ATOM 1327 C C . SER A 1 176 ? -23.820 1.071 -17.478 1.00 15.28 203 SER A C 1
ATOM 1328 O O . SER A 1 176 ? -23.524 1.360 -18.636 1.00 16.03 203 SER A O 1
ATOM 1331 N N . TYR A 1 177 ? -24.470 1.910 -16.672 1.00 15.92 204 TYR A N 1
ATOM 1332 C CA . TYR A 1 177 ? -24.907 3.203 -17.168 1.00 14.67 204 TYR A CA 1
ATOM 1333 C C . TYR A 1 177 ? -23.667 4.070 -17.415 1.00 14.04 204 TYR A C 1
ATOM 1334 O O . TYR A 1 177 ? -23.551 4.740 -18.440 1.00 13.60 204 TYR A O 1
ATOM 1343 N N . TRP A 1 178 ? -22.735 4.031 -16.472 1.00 14.28 205 TRP A N 1
ATOM 1344 C CA . TRP A 1 178 ? -21.491 4.764 -16.626 1.00 15.76 205 TRP A CA 1
ATOM 1345 C C . TRP A 1 178 ? -20.679 4.236 -17.807 1.00 17.63 205 TRP A C 1
ATOM 1346 O O . TRP A 1 178 ? -20.103 5.023 -18.559 1.00 15.08 205 TRP A O 1
ATOM 1357 N N . ALA A 1 179 ? -20.664 2.916 -17.979 1.00 14.45 206 ALA A N 1
ATOM 1358 C CA . ALA A 1 179 ? -20.015 2.313 -19.130 1.00 13.25 206 ALA A CA 1
ATOM 1359 C C . ALA A 1 179 ? -20.637 2.819 -20.420 1.00 14.73 206 ALA A C 1
ATOM 1360 O O . ALA A 1 179 ? -19.927 3.135 -21.375 1.00 13.86 206 ALA A O 1
ATOM 1362 N N . ALA A 1 180 ? -21.971 2.894 -20.462 1.00 13.92 207 ALA A N 1
ATOM 1363 C CA . ALA A 1 180 ? -22.632 3.374 -21.667 1.00 14.18 207 ALA A CA 1
ATOM 1364 C C . ALA A 1 180 ? -22.292 4.841 -21.963 1.00 13.50 207 ALA A C 1
ATOM 1365 O O . ALA A 1 180 ? -22.161 5.227 -23.127 1.00 13.87 207 ALA A O 1
ATOM 1367 N N . TRP A 1 181 ? -22.124 5.660 -20.927 1.00 12.18 208 TRP A N 1
ATOM 1368 C CA . TRP A 1 181 ? -21.648 7.035 -21.149 1.00 13.39 208 TRP A CA 1
ATOM 1369 C C . TRP A 1 181 ? -20.243 7.030 -21.770 1.00 14.04 208 TRP A C 1
ATOM 1370 O O . TRP A 1 181 ? -19.986 7.738 -22.739 1.00 14.67 208 TRP A O 1
ATOM 1381 N N . SER A 1 182 ? -19.345 6.216 -21.231 1.00 13.93 209 SER A N 1
ATOM 1382 C CA . SER A 1 182 ? -17.988 6.162 -21.760 1.00 13.93 209 SER A CA 1
ATOM 1383 C C . SER A 1 182 ? -18.001 5.751 -23.221 1.00 16.16 209 SER A C 1
ATOM 1384 O O . SER A 1 182 ? -17.253 6.290 -24.036 1.00 15.41 209 SER A O 1
ATOM 1387 N N . VAL A 1 183 ? -18.887 4.817 -23.558 1.00 12.66 210 VAL A N 1
ATOM 1388 C CA . VAL A 1 183 ? -18.982 4.355 -24.932 1.00 12.01 210 VAL A CA 1
ATOM 1389 C C . VAL A 1 183 ? -19.658 5.370 -25.861 1.00 13.97 210 VAL A C 1
ATOM 1390 O O . VAL A 1 183 ? -19.267 5.505 -27.016 1.00 14.04 210 VAL A O 1
ATOM 1394 N N . MET A 1 184 ? -20.670 6.082 -25.367 1.00 12.62 211 MET A N 1
ATOM 1395 C CA . MET A 1 184 ? -21.271 7.187 -26.124 1.00 12.08 211 MET A CA 1
ATOM 1396 C C . MET A 1 184 ? -20.268 8.296 -26.429 1.00 13.40 211 MET A C 1
ATOM 1397 O O . MET A 1 184 ? -20.163 8.779 -27.557 1.00 13.33 211 MET A O 1
ATOM 1402 N N . SER A 1 185 ? -19.573 8.723 -25.391 1.00 13.69 212 SER A N 1
ATOM 1403 C CA . SER A 1 185 ? -18.514 9.716 -25.555 1.00 13.10 212 SER A CA 1
ATOM 1404 C C . SER A 1 185 ? -17.497 9.268 -26.608 1.00 14.73 212 SER A C 1
ATOM 1405 O O . SER A 1 185 ? -17.151 10.024 -27.538 1.00 13.34 212 SER A O 1
ATOM 1408 N N . THR A 1 186 ? -17.020 8.034 -26.472 1.00 14.24 213 THR A N 1
ATOM 1409 C CA . THR A 1 186 ? -16.076 7.490 -27.434 1.00 15.02 213 THR A CA 1
ATOM 1410 C C . THR A 1 186 ? -16.689 7.445 -28.822 1.00 15.44 213 THR A C 1
ATOM 1411 O O . THR A 1 186 ? -16.022 7.781 -29.804 1.00 14.35 213 THR A O 1
ATOM 1415 N N . ALA A 1 187 ? -17.966 7.051 -28.902 1.00 13.71 214 ALA A N 1
ATOM 1416 C CA . ALA A 1 187 ? -18.632 6.959 -30.193 1.00 14.24 214 ALA A CA 1
ATOM 1417 C C . ALA A 1 187 ? -18.561 8.274 -30.962 1.00 14.52 214 ALA A C 1
ATOM 1418 O O . ALA A 1 187 ? -18.322 8.290 -32.174 1.00 14.91 214 ALA A O 1
ATOM 1420 N N . VAL A 1 188 ? -18.781 9.386 -30.266 1.00 13.07 215 VAL A N 1
ATOM 1421 C CA . VAL A 1 188 ? -18.851 10.674 -30.952 1.00 13.35 215 VAL A CA 1
ATOM 1422 C C . VAL A 1 188 ? -17.446 11.163 -31.313 1.00 15.15 215 VAL A C 1
ATOM 1423 O O . VAL A 1 188 ? -17.223 11.670 -32.409 1.00 17.37 215 VAL A O 1
ATOM 1427 N N . VAL A 1 189 ? -16.489 10.940 -30.420 1.00 12.98 216 VAL A N 1
ATOM 1428 C CA . VAL A 1 189 ? -15.093 11.298 -30.705 1.00 15.66 216 VAL A CA 1
ATOM 1429 C C . VAL A 1 189 ? -14.596 10.547 -31.935 1.00 17.25 216 VAL A C 1
ATOM 1430 O O . VAL A 1 189 ? -13.936 11.129 -32.803 1.00 20.90 216 VAL A O 1
ATOM 1434 N N . THR A 1 190 ? -14.960 9.269 -32.027 1.00 17.30 217 THR A N 1
ATOM 1435 C CA . THR A 1 190 ? -14.416 8.374 -33.055 1.00 19.93 217 THR A CA 1
ATOM 1436 C C . THR A 1 190 ? -15.344 8.157 -34.252 1.00 18.04 217 THR A C 1
ATOM 1437 O O . THR A 1 190 ? -14.984 7.438 -35.190 1.00 19.49 217 THR A O 1
ATOM 1441 N N . ASN A 1 191 ? -16.528 8.774 -34.203 1.00 17.09 218 ASN A N 1
ATOM 1442 C CA . ASN A 1 191 ? -17.560 8.615 -35.223 1.00 17.74 218 ASN A CA 1
ATOM 1443 C C . ASN A 1 191 ? -17.880 7.144 -35.462 1.00 18.13 218 ASN A C 1
ATOM 1444 O O . ASN A 1 191 ? -17.927 6.694 -36.601 1.00 23.09 218 ASN A O 1
ATOM 1449 N N . ARG A 1 192 ? -18.085 6.406 -34.375 1.00 15.87 219 ARG A N 1
ATOM 1450 C CA . ARG A 1 192 ? -18.386 4.974 -34.441 1.00 16.05 219 ARG A CA 1
ATOM 1451 C C . ARG A 1 192 ? -19.849 4.703 -34.104 1.00 17.89 219 ARG A C 1
ATOM 1452 O O . ARG A 1 192 ? -20.239 4.700 -32.932 1.00 17.71 219 ARG A O 1
ATOM 1460 N N . ARG A 1 193 ? -20.645 4.453 -35.135 1.00 19.26 220 ARG A N 1
ATOM 1461 C CA A ARG A 1 193 ? -22.080 4.211 -34.980 0.60 22.53 220 ARG A CA 1
ATOM 1462 C CA B ARG A 1 193 ? -22.080 4.231 -34.964 0.40 22.49 220 ARG A CA 1
ATOM 1463 C C . ARG A 1 193 ? -22.388 2.976 -34.135 1.00 17.59 220 ARG A C 1
ATOM 1464 O O . ARG A 1 193 ? -23.402 2.928 -33.429 1.00 19.62 220 ARG A O 1
ATOM 1479 N N . ASP A 1 194 ? -21.524 1.963 -34.211 1.00 20.94 221 ASP A N 1
ATOM 1480 C CA . ASP A 1 194 ? -21.767 0.738 -33.455 1.00 18.56 221 ASP A CA 1
ATOM 1481 C C . ASP A 1 194 ? -21.677 0.992 -31.955 1.00 17.95 221 ASP A C 1
ATOM 1482 O O . ASP A 1 194 ? -22.477 0.468 -31.179 1.00 17.63 221 ASP A O 1
ATOM 1487 N N . LEU A 1 195 ? -20.717 1.816 -31.544 1.00 18.08 222 LEU A N 1
ATOM 1488 C CA . LEU A 1 195 ? -20.613 2.184 -30.142 1.00 14.95 222 LEU A CA 1
ATOM 1489 C C . LEU A 1 195 ? -21.810 3.043 -29.711 1.00 14.55 222 LEU A C 1
ATOM 1490 O O . LEU A 1 195 ? -22.358 2.851 -28.623 1.00 15.87 222 LEU A O 1
ATOM 1495 N N . PHE A 1 196 ? -22.188 4.007 -30.556 1.00 15.71 223 PHE A N 1
ATOM 1496 C CA . PHE A 1 196 ? -23.364 4.843 -30.325 1.00 14.34 223 PHE A CA 1
ATOM 1497 C C . PHE A 1 196 ? -24.588 3.961 -30.065 1.00 15.50 223 PHE A C 1
ATOM 1498 O O . PHE A 1 196 ? -25.325 4.149 -29.088 1.00 15.03 223 PHE A O 1
ATOM 1506 N N . ASP A 1 197 ? -24.777 2.984 -30.942 1.00 15.37 224 ASP A N 1
ATOM 1507 C CA . ASP A 1 197 ? -25.953 2.121 -30.865 1.00 16.83 224 ASP A CA 1
ATOM 1508 C C . ASP A 1 197 ? -25.980 1.319 -29.564 1.00 17.32 224 ASP A C 1
ATOM 1509 O O . ASP A 1 197 ? -27.041 1.107 -28.974 1.00 16.21 224 ASP A O 1
ATOM 1514 N N . TRP A 1 198 ? -24.812 0.858 -29.122 1.00 14.28 225 TRP A N 1
ATOM 1515 C CA . TRP A 1 198 ? -24.748 0.115 -27.878 1.00 13.74 225 TRP A CA 1
ATOM 1516 C C . TRP A 1 198 ? -25.145 0.979 -26.691 1.00 16.25 225 TRP A C 1
ATOM 1517 O O . TRP A 1 198 ? -25.884 0.529 -25.814 1.00 17.19 225 TRP A O 1
ATOM 1528 N N . ALA A 1 199 ? -24.646 2.215 -26.661 1.00 15.18 226 ALA A N 1
ATOM 1529 C CA . ALA A 1 199 ? -24.957 3.132 -25.573 1.00 13.30 226 ALA A CA 1
ATOM 1530 C C . ALA A 1 199 ? -26.452 3.426 -25.511 1.00 14.18 226 ALA A C 1
ATOM 1531 O O . ALA A 1 199 ? -27.032 3.466 -24.431 1.00 15.46 226 ALA A O 1
ATOM 1533 N N . VAL A 1 200 ? -27.064 3.627 -26.673 1.00 13.80 227 VAL A N 1
ATOM 1534 C CA . VAL A 1 200 ? -28.509 3.857 -26.763 1.00 14.11 227 VAL A CA 1
ATOM 1535 C C . VAL A 1 200 ? -29.279 2.644 -26.228 1.00 16.50 227 VAL A C 1
ATOM 1536 O O . VAL A 1 200 ? -30.242 2.804 -25.466 1.00 15.72 227 VAL A O 1
ATOM 1540 N N . SER A 1 201 ? -28.839 1.437 -26.596 1.00 14.63 228 SER A N 1
ATOM 1541 C CA . SER A 1 201 ? -29.506 0.208 -26.137 1.00 13.47 228 SER A CA 1
ATOM 1542 C C . SER A 1 201 ? -29.435 0.090 -24.625 1.00 16.80 228 SER A C 1
ATOM 1543 O O . SER A 1 201 ? -30.401 -0.314 -23.983 1.00 15.84 228 SER A O 1
ATOM 1546 N N . GLU A 1 202 ? -28.288 0.469 -24.057 1.00 16.68 229 GLU A N 1
ATOM 1547 C CA . GLU A 1 202 ? -28.106 0.402 -22.618 1.00 12.68 229 GLU A CA 1
ATOM 1548 C C . GLU A 1 202 ? -28.993 1.427 -21.907 1.00 15.27 229 GLU A C 1
ATOM 1549 O O . GLU A 1 202 ? -29.543 1.143 -20.845 1.00 16.81 229 GLU A O 1
ATOM 1555 N N . PHE A 1 203 ? -29.113 2.632 -22.470 1.00 13.52 230 PHE A N 1
ATOM 1556 C CA . PHE A 1 203 ? -30.036 3.603 -21.912 1.00 12.03 230 PHE A CA 1
ATOM 1557 C C . PHE A 1 203 ? -31.441 3.016 -21.854 1.00 15.07 230 PHE A C 1
ATOM 1558 O O . PHE A 1 203 ? -32.142 3.159 -20.851 1.00 15.06 230 PHE A O 1
ATOM 1566 N N . LYS A 1 204 ? -31.858 2.383 -22.945 1.00 14.63 231 LYS A N 1
ATOM 1567 C CA . LYS A 1 204 ? -33.225 1.856 -23.004 1.00 15.04 231 LYS A CA 1
ATOM 1568 C C . LYS A 1 204 ? -33.446 0.776 -21.955 1.00 16.61 231 LYS A C 1
ATOM 1569 O O . LYS A 1 204 ? -34.521 0.687 -21.370 1.00 16.22 231 LYS A O 1
ATOM 1575 N N . VAL A 1 205 ? -32.431 -0.041 -21.703 1.00 15.00 232 VAL A N 1
ATOM 1576 C CA . VAL A 1 205 ? -32.533 -1.000 -20.621 1.00 13.26 232 VAL A CA 1
ATOM 1577 C C . VAL A 1 205 ? -32.728 -0.273 -19.289 1.00 15.55 232 VAL A C 1
ATOM 1578 O O . VAL A 1 205 ? -33.619 -0.601 -18.509 1.00 16.46 232 VAL A O 1
ATOM 1582 N N . ALA A 1 206 ? -31.910 0.740 -19.035 1.00 13.96 233 ALA A N 1
ATOM 1583 C CA . ALA A 1 206 ? -32.040 1.494 -17.797 1.00 12.70 233 ALA A CA 1
ATOM 1584 C C . ALA A 1 206 ? -33.419 2.128 -17.650 1.00 16.37 233 ALA A C 1
ATOM 1585 O O . ALA A 1 206 ? -33.996 2.098 -16.573 1.00 18.47 233 ALA A O 1
ATOM 1587 N N . ALA A 1 207 ? -33.934 2.711 -18.728 1.00 15.86 234 ALA A N 1
ATOM 1588 C CA . ALA A 1 207 ? -35.232 3.371 -18.689 1.00 14.29 234 ALA A CA 1
ATOM 1589 C C . ALA A 1 207 ? -36.297 2.366 -18.264 1.00 15.39 234 ALA A C 1
ATOM 1590 O O . ALA A 1 207 ? -37.194 2.682 -17.495 1.00 16.71 234 ALA A O 1
ATOM 1592 N N . ASN A 1 208 ? -36.162 1.139 -18.742 1.00 15.51 235 ASN A N 1
ATOM 1593 C CA . ASN A 1 208 ? -37.165 0.130 -18.427 1.00 16.33 235 ASN A CA 1
ATOM 1594 C C . ASN A 1 208 ? -36.951 -0.515 -17.061 1.00 22.25 235 ASN A C 1
ATOM 1595 O O . ASN A 1 208 ? -37.817 -1.233 -16.578 1.00 20.35 235 ASN A O 1
ATOM 1600 N N . GLN A 1 209 ? -35.800 -0.257 -16.442 1.00 17.23 236 GLN A N 1
ATOM 1601 C CA . GLN A 1 209 ? -35.564 -0.653 -15.058 1.00 15.29 236 GLN A CA 1
ATOM 1602 C C . GLN A 1 209 ? -36.183 0.328 -14.049 1.00 17.99 236 GLN A C 1
ATOM 1603 O O . GLN A 1 209 ? -36.347 -0.017 -12.876 1.00 19.71 236 GLN A O 1
ATOM 1609 N N . VAL A 1 210 ? -36.490 1.549 -14.484 1.00 17.70 237 VAL A N 1
ATOM 1610 C CA . VAL A 1 210 ? -37.083 2.536 -13.585 1.00 17.92 237 VAL A CA 1
ATOM 1611 C C . VAL A 1 210 ? -38.539 2.143 -13.345 1.00 22.80 237 VAL A C 1
ATOM 1612 O O . VAL A 1 210 ? -39.335 2.126 -14.283 1.00 21.87 237 VAL A O 1
ATOM 1616 N N . ASP A 1 211 ? -38.890 1.819 -12.103 1.00 21.36 238 ASP A N 1
ATOM 1617 C CA . ASP A 1 211 ? -40.230 1.285 -11.861 1.00 22.42 238 ASP A CA 1
ATOM 1618 C C . ASP A 1 211 ? -41.272 2.400 -11.847 1.00 26.13 238 ASP A C 1
ATOM 1619 O O . ASP A 1 211 ? -40.956 3.564 -12.104 1.00 24.29 238 ASP A O 1
ATOM 1624 N N . GLU A 1 212 ? -42.519 2.031 -11.550 1.00 25.29 239 GLU A N 1
ATOM 1625 C CA . GLU A 1 212 ? -43.635 2.960 -11.649 1.00 27.28 239 GLU A CA 1
ATOM 1626 C C . GLU A 1 212 ? -43.527 4.132 -10.677 1.00 25.18 239 GLU A C 1
ATOM 1627 O O . GLU A 1 212 ? -44.170 5.161 -10.874 1.00 30.14 239 GLU A O 1
ATOM 1629 N N . GLN A 1 213 ? -42.705 3.991 -9.641 1.00 27.44 240 GLN A N 1
ATOM 1630 C CA . GLN A 1 213 ? -42.502 5.072 -8.679 1.00 26.25 240 GLN A CA 1
ATOM 1631 C C . GLN A 1 213 ? -41.198 5.848 -8.890 1.00 29.45 240 GLN A C 1
ATOM 1632 O O . GLN A 1 213 ? -40.958 6.864 -8.233 1.00 33.29 240 GLN A O 1
ATOM 1638 N N . GLY A 1 214 ? -40.358 5.374 -9.803 1.00 26.59 241 GLY A N 1
ATOM 1639 C CA . GLY A 1 214 ? -39.122 6.073 -10.098 1.00 22.51 241 GLY A CA 1
ATOM 1640 C C . GLY A 1 214 ? -37.896 5.461 -9.443 1.00 23.78 241 GLY A C 1
ATOM 1641 O O . GLY A 1 214 ? -36.828 6.073 -9.440 1.00 24.75 241 GLY A O 1
ATOM 1642 N N . PHE A 1 215 ? -38.045 4.255 -8.900 1.00 24.64 242 PHE A N 1
ATOM 1643 C CA . PHE A 1 215 ? -36.947 3.557 -8.236 1.00 23.00 242 PHE A CA 1
ATOM 1644 C C . PHE A 1 215 ? -36.248 2.559 -9.154 1.00 22.48 242 PHE A C 1
ATOM 1645 O O . PHE A 1 215 ? -36.851 2.007 -10.075 1.00 23.11 242 PHE A O 1
ATOM 1653 N N . LEU A 1 216 ? -34.975 2.312 -8.869 1.00 20.38 243 LEU A N 1
ATOM 1654 C CA . LEU A 1 216 ? -34.218 1.278 -9.550 1.00 20.78 243 LEU A CA 1
ATOM 1655 C C . LEU A 1 216 ? -33.936 0.141 -8.583 1.00 23.42 243 LEU A C 1
ATOM 1656 O O . LEU A 1 216 ? -33.189 0.326 -7.619 1.00 25.04 243 LEU A O 1
ATOM 1661 N N . PRO A 1 217 ? -34.518 -1.040 -8.845 1.00 22.83 244 PRO A N 1
ATOM 1662 C CA . PRO A 1 217 ? -34.369 -2.212 -7.972 1.00 22.24 244 PRO A CA 1
ATOM 1663 C C . PRO A 1 217 ? -32.933 -2.504 -7.558 1.00 26.04 244 PRO A C 1
ATOM 1664 O O . PRO A 1 217 ? -32.685 -2.755 -6.375 1.00 26.47 244 PRO A O 1
ATOM 1668 N N . ASN A 1 218 ? -31.997 -2.463 -8.502 1.00 23.72 245 ASN A N 1
ATOM 1669 C CA . ASN A 1 218 ? -30.617 -2.807 -8.182 1.00 23.33 245 ASN A CA 1
ATOM 1670 C C . ASN A 1 218 ? -29.925 -1.751 -7.318 1.00 23.76 245 ASN A C 1
ATOM 1671 O O . ASN A 1 218 ? -28.953 -2.056 -6.627 1.00 28.09 245 ASN A O 1
ATOM 1676 N N . GLU A 1 219 ? -30.424 -0.520 -7.348 1.00 21.23 246 GLU A N 1
ATOM 1677 C CA . GLU A 1 219 ? -29.852 0.527 -6.510 1.00 25.69 246 GLU A CA 1
ATOM 1678 C C . GLU A 1 219 ? -30.520 0.519 -5.135 1.00 26.89 246 GLU A C 1
ATOM 1679 O O . GLU A 1 219 ? -29.884 0.846 -4.132 1.00 27.81 246 GLU A O 1
ATOM 1685 N N . LEU A 1 220 ? -31.794 0.129 -5.091 1.00 25.13 247 LEU A N 1
ATOM 1686 C CA . LEU A 1 220 ? -32.486 -0.072 -3.817 1.00 27.30 247 LEU A CA 1
ATOM 1687 C C . LEU A 1 220 ? -31.795 -1.127 -2.956 1.00 27.85 247 LEU A C 1
ATOM 1688 O O . LEU A 1 220 ? -31.838 -1.072 -1.729 1.00 31.40 247 LEU A O 1
ATOM 1693 N N . LYS A 1 221 ? -31.155 -2.088 -3.606 1.00 26.87 248 LYS A N 1
ATOM 1694 C CA . LYS A 1 221 ? -30.472 -3.158 -2.896 1.00 28.41 248 LYS A CA 1
ATOM 1695 C C . LYS A 1 221 ? -29.274 -2.650 -2.089 1.00 32.06 248 LYS A C 1
ATOM 1696 O O . LYS A 1 221 ? -28.733 -3.375 -1.256 1.00 33.84 248 LYS A O 1
ATOM 1702 N N . ARG A 1 222 ? -28.860 -1.409 -2.337 1.00 30.85 249 ARG A N 1
ATOM 1703 C CA . ARG A 1 222 ? -27.697 -0.858 -1.648 1.00 30.69 249 ARG A CA 1
ATOM 1704 C C . ARG A 1 222 ? -28.095 -0.241 -0.305 1.00 32.65 249 ARG A C 1
ATOM 1705 O O . ARG A 1 222 ? -27.295 0.437 0.334 1.00 31.03 249 ARG A O 1
ATOM 1713 N N . ARG A 1 223 ? -29.340 -0.480 0.105 1.00 32.00 250 ARG A N 1
ATOM 1714 C CA . ARG A 1 223 ? -29.827 -0.155 1.451 1.00 36.78 250 ARG A CA 1
ATOM 1715 C C . ARG A 1 223 ? -29.704 1.317 1.845 1.00 37.39 250 ARG A C 1
ATOM 1716 O O . ARG A 1 223 ? -30.447 2.157 1.346 1.00 37.23 250 ARG A O 1
ATOM 1724 N N . GLN A 1 224 ? -28.792 1.625 2.762 1.00 39.37 251 GLN A N 1
ATOM 1725 C CA . GLN A 1 224 ? -28.666 2.998 3.244 1.00 40.74 251 GLN A CA 1
ATOM 1726 C C . GLN A 1 224 ? -27.962 3.885 2.214 1.00 36.30 251 GLN A C 1
ATOM 1727 O O . GLN A 1 224 ? -27.979 5.112 2.324 1.00 38.17 251 GLN A O 1
ATOM 1733 N N . ARG A 1 225 ? -27.348 3.263 1.211 1.00 35.20 252 ARG A N 1
ATOM 1734 C CA . ARG A 1 225 ? -26.747 4.018 0.117 1.00 35.91 252 ARG A CA 1
ATOM 1735 C C . ARG A 1 225 ? -27.666 4.075 -1.110 1.00 30.96 252 ARG A C 1
ATOM 1736 O O . ARG A 1 225 ? -27.250 4.511 -2.181 1.00 28.00 252 ARG A O 1
ATOM 1744 N N . ALA A 1 226 ? -28.916 3.647 -0.950 1.00 29.99 253 ALA A N 1
ATOM 1745 C CA . ALA A 1 226 ? -29.845 3.579 -2.079 1.00 29.93 253 ALA A CA 1
ATOM 1746 C C . ALA A 1 226 ? -30.060 4.933 -2.760 1.00 27.42 253 ALA A C 1
ATOM 1747 O O . ALA A 1 226 ? -29.938 5.036 -3.980 1.00 28.81 253 ALA A O 1
ATOM 1749 N N . LEU A 1 227 ? -30.376 5.967 -1.983 1.00 28.32 254 LEU A N 1
ATOM 1750 C CA . LEU A 1 227 ? -30.619 7.293 -2.554 1.00 28.06 254 LEU A CA 1
ATOM 1751 C C . LEU A 1 227 ? -29.372 7.804 -3.267 1.00 26.65 254 LEU A C 1
ATOM 1752 O O . LEU A 1 227 ? -29.453 8.323 -4.376 1.00 25.80 254 LEU A O 1
ATOM 1757 N N . ALA A 1 228 ? -28.219 7.635 -2.628 1.00 28.40 255 ALA A N 1
ATOM 1758 C CA . ALA A 1 228 ? -26.955 8.046 -3.220 1.00 29.57 255 ALA A CA 1
ATOM 1759 C C . ALA A 1 228 ? -26.705 7.353 -4.561 1.00 26.78 255 ALA A C 1
ATOM 1760 O O . ALA A 1 228 ? -26.225 7.977 -5.504 1.00 24.15 255 ALA A O 1
ATOM 1762 N N . TYR A 1 229 ? -27.041 6.070 -4.658 1.00 25.88 256 TYR A N 1
ATOM 1763 C CA . TYR A 1 229 ? -26.769 5.348 -5.895 1.00 25.88 256 TYR A CA 1
ATOM 1764 C C . TYR A 1 229 ? -27.810 5.654 -6.979 1.00 21.97 256 TYR A C 1
ATOM 1765 O O . TYR A 1 229 ? -27.495 5.582 -8.162 1.00 24.59 256 TYR A O 1
ATOM 1774 N N . HIS A 1 230 ? -29.029 6.027 -6.595 1.00 22.24 257 HIS A N 1
ATOM 1775 C CA . HIS A 1 230 ? -29.988 6.540 -7.574 1.00 21.41 257 HIS A CA 1
ATOM 1776 C C . HIS A 1 230 ? -29.474 7.846 -8.177 1.00 21.02 257 HIS A C 1
ATOM 1777 O O . HIS A 1 230 ? -29.560 8.068 -9.385 1.00 21.32 257 HIS A O 1
ATOM 1784 N N . ASN A 1 231 ? -28.943 8.715 -7.325 1.00 23.00 258 ASN A N 1
ATOM 1785 C CA . ASN A 1 231 ? -28.414 9.984 -7.794 1.00 22.31 258 ASN A CA 1
ATOM 1786 C C . ASN A 1 231 ? -27.180 9.769 -8.673 1.00 19.41 258 ASN A C 1
ATOM 1787 O O . ASN A 1 231 ? -26.931 10.536 -9.599 1.00 23.20 258 ASN A O 1
ATOM 1792 N N . TYR A 1 232 ? -26.424 8.718 -8.375 1.00 19.37 259 TYR A N 1
ATOM 1793 C CA . TYR A 1 232 ? -25.234 8.359 -9.141 1.00 20.32 259 TYR A CA 1
ATOM 1794 C C . TYR A 1 232 ? -25.591 7.831 -10.533 1.00 21.06 259 TYR A C 1
ATOM 1795 O O . TYR A 1 232 ? -24.798 7.942 -11.474 1.00 21.22 259 TYR A O 1
ATOM 1804 N N . ALA A 1 233 ? -26.781 7.250 -10.666 1.00 21.11 260 ALA A N 1
ATOM 1805 C CA . ALA A 1 233 ? -27.254 6.776 -11.963 1.00 18.94 260 ALA A CA 1
ATOM 1806 C C . ALA A 1 233 ? -27.579 7.909 -12.925 1.00 18.58 260 ALA A C 1
ATOM 1807 O O . ALA A 1 233 ? -27.485 7.749 -14.139 1.00 18.36 260 ALA A O 1
ATOM 1809 N N . LEU A 1 234 ? -27.980 9.054 -12.388 1.00 18.32 261 LEU A N 1
ATOM 1810 C CA . LEU A 1 234 ? -28.502 10.124 -13.232 1.00 18.30 261 LEU A CA 1
ATOM 1811 C C . LEU A 1 234 ? -27.485 10.750 -14.217 1.00 15.64 261 LEU A C 1
ATOM 1812 O O . LEU A 1 234 ? -27.819 10.933 -15.390 1.00 18.23 261 LEU A O 1
ATOM 1817 N N . PRO A 1 235 ? -26.252 11.082 -13.768 1.00 17.83 262 PRO A N 1
ATOM 1818 C CA . PRO A 1 235 ? -25.379 11.740 -14.756 1.00 17.54 262 PRO A CA 1
ATOM 1819 C C . PRO A 1 235 ? -25.108 10.952 -16.060 1.00 17.05 262 PRO A C 1
ATOM 1820 O O . PRO A 1 235 ? -25.260 11.544 -17.130 1.00 15.73 262 PRO A O 1
ATOM 1824 N N . PRO A 1 236 ? -24.735 9.657 -15.992 1.00 16.28 263 PRO A N 1
ATOM 1825 C CA . PRO A 1 236 ? -24.478 9.030 -17.297 1.00 15.45 263 PRO A CA 1
ATOM 1826 C C . PRO A 1 236 ? -25.746 8.876 -18.141 1.00 15.05 263 PRO A C 1
ATOM 1827 O O . PRO A 1 236 ? -25.679 9.037 -19.357 1.00 15.67 263 PRO A O 1
ATOM 1831 N N . LEU A 1 237 ? -26.885 8.607 -17.508 1.00 16.37 264 LEU A N 1
ATOM 1832 C CA . LEU A 1 237 ? -28.131 8.461 -18.257 1.00 16.90 264 LEU A CA 1
ATOM 1833 C C . LEU A 1 237 ? -28.540 9.776 -18.927 1.00 15.68 264 LEU A C 1
ATOM 1834 O O . LEU A 1 237 ? -28.936 9.782 -20.093 1.00 15.49 264 LEU A O 1
ATOM 1839 N N . ALA A 1 238 ? -28.407 10.893 -18.211 1.00 15.10 265 ALA A N 1
ATOM 1840 C CA . ALA A 1 238 ? -28.797 12.182 -18.775 1.00 15.22 265 ALA A CA 1
ATOM 1841 C C . ALA A 1 238 ? -27.826 12.590 -19.889 1.00 15.36 265 ALA A C 1
ATOM 1842 O O . ALA A 1 238 ? -28.253 13.120 -20.916 1.00 16.11 265 ALA A O 1
ATOM 1844 N N . MET A 1 239 ? -26.531 12.305 -19.708 1.00 15.25 266 MET A N 1
ATOM 1845 C CA . MET A 1 239 ? -25.563 12.599 -20.756 1.00 13.19 266 MET A CA 1
ATOM 1846 C C . MET A 1 239 ? -25.847 11.779 -22.009 1.00 15.19 266 MET A C 1
ATOM 1847 O O . MET A 1 239 ? -25.820 12.307 -23.115 1.00 14.87 266 MET A O 1
ATOM 1852 N N . ILE A 1 240 ? -26.112 10.484 -21.845 1.00 16.05 267 ILE A N 1
ATOM 1853 C CA . ILE A 1 240 ? -26.450 9.650 -22.996 1.00 14.06 267 ILE A CA 1
ATOM 1854 C C . ILE A 1 240 ? -27.658 10.192 -23.753 1.00 15.06 267 ILE A C 1
ATOM 1855 O O . ILE A 1 240 ? -27.633 10.303 -24.979 1.00 16.28 267 ILE A O 1
ATOM 1860 N N . ALA A 1 241 ? -28.712 10.553 -23.026 1.00 15.29 268 ALA A N 1
ATOM 1861 C CA . ALA A 1 241 ? -29.913 11.072 -23.668 1.00 17.63 268 ALA A CA 1
ATOM 1862 C C . ALA A 1 241 ? -29.657 12.414 -24.381 1.00 15.88 268 ALA A C 1
ATOM 1863 O O . ALA A 1 241 ? -30.162 12.626 -25.489 1.00 16.62 268 ALA A O 1
ATOM 1865 N N . ALA A 1 242 ? -28.863 13.297 -23.770 1.00 15.19 269 ALA A N 1
ATOM 1866 C CA . ALA A 1 242 ? -28.544 14.575 -24.399 1.00 16.33 269 ALA A CA 1
ATOM 1867 C C . ALA A 1 242 ? -27.726 14.368 -25.676 1.00 16.13 269 ALA A C 1
ATOM 1868 O O . ALA A 1 242 ? -27.966 15.035 -26.678 1.00 16.80 269 ALA A O 1
ATOM 1870 N N . PHE A 1 243 ? -26.779 13.430 -25.643 1.00 15.41 270 PHE A N 1
ATOM 1871 C CA . PHE A 1 243 ? -25.950 13.144 -26.815 1.00 14.07 270 PHE A CA 1
ATOM 1872 C C . PHE A 1 243 ? -26.782 12.458 -27.899 1.00 14.78 270 PHE A C 1
ATOM 1873 O O . PHE A 1 243 ? -26.675 12.790 -29.081 1.00 16.50 270 PHE A O 1
ATOM 1881 N N . ALA A 1 244 ? -27.600 11.488 -27.501 1.00 16.51 271 ALA A N 1
ATOM 1882 C CA . ALA A 1 244 ? -28.447 10.805 -28.465 1.00 17.44 271 ALA A CA 1
ATOM 1883 C C . ALA A 1 244 ? -29.392 11.786 -29.171 1.00 15.89 271 ALA A C 1
ATOM 1884 O O . ALA A 1 244 ? -29.593 11.693 -30.386 1.00 16.02 271 ALA A O 1
ATOM 1886 N N . GLN A 1 245 ? -29.945 12.735 -28.416 1.00 13.55 272 GLN A N 1
ATOM 1887 C CA . GLN A 1 245 ? -30.941 13.654 -28.969 1.00 16.69 272 GLN A CA 1
ATOM 1888 C C . GLN A 1 245 ? -30.406 14.431 -30.173 1.00 17.80 272 GLN A C 1
ATOM 1889 O O . GLN A 1 245 ? -31.074 14.522 -31.202 1.00 18.38 272 GLN A O 1
ATOM 1895 N N . VAL A 1 246 ? -29.199 14.985 -30.063 1.00 16.53 273 VAL A N 1
ATOM 1896 C CA . VAL A 1 246 ? -28.689 15.791 -31.167 1.00 15.52 273 VAL A CA 1
ATOM 1897 C C . VAL A 1 246 ? -28.235 14.934 -32.347 1.00 17.33 273 VAL A C 1
ATOM 1898 O O . VAL A 1 246 ? -27.918 15.462 -33.415 1.00 17.33 273 VAL A O 1
ATOM 1902 N N . ASN A 1 247 ? -28.218 13.613 -32.160 1.00 16.68 274 ASN A N 1
ATOM 1903 C CA . ASN A 1 247 ? -27.896 12.693 -33.248 1.00 15.94 274 ASN A CA 1
ATOM 1904 C C . ASN A 1 247 ? -29.138 12.006 -33.806 1.00 17.73 274 ASN A C 1
ATOM 1905 O O . ASN A 1 247 ? -29.046 11.012 -34.524 1.00 20.36 274 ASN A O 1
ATOM 1910 N N . GLY A 1 248 ? -30.298 12.558 -33.474 1.00 17.73 275 GLY A N 1
ATOM 1911 C CA . GLY A 1 248 ? -31.553 12.112 -34.062 1.00 19.95 275 GLY A CA 1
ATOM 1912 C C . GLY A 1 248 ? -32.267 11.003 -33.320 1.00 24.30 275 GLY A C 1
ATOM 1913 O O . GLY A 1 248 ? -33.192 10.386 -33.857 1.00 22.19 275 GLY A O 1
ATOM 1914 N N . VAL A 1 249 ? -31.854 10.735 -32.088 1.00 20.48 276 VAL A N 1
ATOM 1915 C CA . VAL A 1 249 ? -32.487 9.680 -31.302 1.00 17.06 276 VAL A CA 1
ATOM 1916 C C . VAL A 1 249 ? -33.029 10.259 -30.009 1.00 21.36 276 VAL A C 1
ATOM 1917 O O . VAL A 1 249 ? -32.275 10.616 -29.103 1.00 17.55 276 VAL A O 1
ATOM 1921 N N . ASP A 1 250 ? -34.354 10.382 -29.944 1.00 20.33 277 ASP A N 1
ATOM 1922 C CA . ASP A 1 250 ? -34.997 10.975 -28.788 1.00 19.10 277 ASP A CA 1
ATOM 1923 C C . ASP A 1 250 ? -35.401 9.897 -27.790 1.00 20.03 277 ASP A C 1
ATOM 1924 O O . ASP A 1 250 ? -36.288 9.081 -28.061 1.00 22.46 277 ASP A O 1
ATOM 1929 N N . LEU A 1 251 ? -34.741 9.897 -26.634 1.00 17.77 278 LEU A N 1
ATOM 1930 C CA . LEU A 1 251 ? -34.940 8.870 -25.619 1.00 19.93 278 LEU A CA 1
ATOM 1931 C C . LEU A 1 251 ? -35.724 9.371 -24.406 1.00 19.60 278 LEU A C 1
ATOM 1932 O O . LEU A 1 251 ? -35.884 8.645 -23.423 1.00 18.53 278 LEU A O 1
ATOM 1937 N N . ARG A 1 252 ? -36.216 10.605 -24.477 1.00 20.66 279 ARG A N 1
ATOM 1938 C CA . ARG A 1 252 ? -36.829 11.248 -23.319 1.00 20.38 279 ARG A CA 1
ATOM 1939 C C . ARG A 1 252 ? -38.113 10.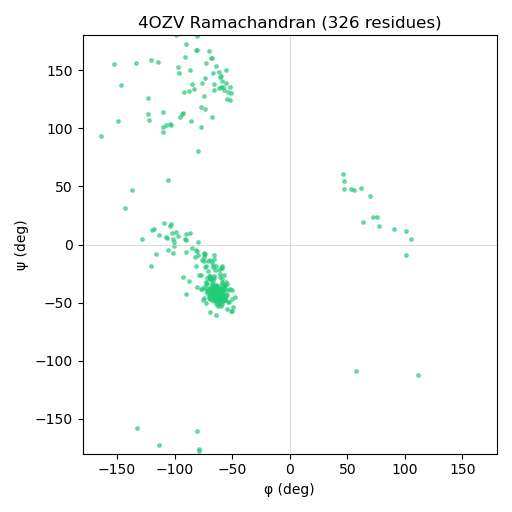578 -22.861 1.00 23.13 279 ARG A C 1
ATOM 1940 O O . ARG A 1 252 ? -38.467 10.649 -21.689 1.00 25.53 279 ARG A O 1
ATOM 1948 N N . GLN A 1 253 ? -38.805 9.920 -23.777 1.00 19.60 280 GLN A N 1
ATOM 1949 C CA . GLN A 1 253 ? -40.094 9.343 -23.421 1.00 24.27 280 GLN A CA 1
ATOM 1950 C C . GLN A 1 253 ? -40.017 7.852 -23.153 1.00 20.40 280 GLN A C 1
ATOM 1951 O O . GLN A 1 253 ? -41.035 7.222 -22.860 1.00 19.53 280 GLN A O 1
ATOM 1957 N N . GLU A 1 254 ? -38.815 7.280 -23.235 1.00 20.35 281 GLU A N 1
ATOM 1958 C CA . GLU A 1 254 ? -38.669 5.849 -23.002 1.00 21.15 281 GLU A CA 1
ATOM 1959 C C . GLU A 1 254 ? -39.266 5.412 -21.667 1.00 17.96 281 GLU A C 1
ATOM 1960 O O . GLU A 1 254 ? -38.990 6.016 -20.632 1.00 19.31 281 GLU A O 1
ATOM 1966 N N . ASN A 1 255 ? -40.070 4.349 -21.711 1.00 18.83 282 ASN A N 1
ATOM 1967 C CA . ASN A 1 255 ? -40.806 3.833 -20.554 1.00 17.77 282 ASN A CA 1
ATOM 1968 C C . ASN A 1 255 ? -41.513 4.939 -19.770 1.00 18.63 282 ASN A C 1
ATOM 1969 O O . ASN A 1 255 ? -41.241 5.153 -18.583 1.00 17.83 282 ASN A O 1
ATOM 1974 N N . HIS A 1 256 ? -42.417 5.626 -20.459 1.00 18.83 283 HIS A N 1
ATOM 1975 C CA . HIS A 1 256 ? -43.265 6.673 -19.873 1.00 18.67 283 HIS A CA 1
ATOM 1976 C C . HIS A 1 256 ? -42.455 7.770 -19.209 1.00 21.53 283 HIS A C 1
ATOM 1977 O O . HIS A 1 256 ? -42.755 8.194 -18.084 1.00 22.21 283 HIS A O 1
ATOM 1984 N N . GLY A 1 257 ? -41.441 8.234 -19.929 1.00 20.92 284 GLY A N 1
ATOM 1985 C CA . GLY A 1 257 ? -40.553 9.284 -19.451 1.00 18.97 284 GLY A CA 1
ATOM 1986 C C . GLY A 1 257 ? -39.792 8.880 -18.204 1.00 20.68 284 GLY A C 1
ATOM 1987 O O . GLY A 1 257 ? -39.742 9.630 -17.228 1.00 20.62 284 GLY A O 1
ATOM 1988 N N . ALA A 1 258 ? -39.192 7.692 -18.238 1.00 17.45 285 ALA A N 1
ATOM 1989 C CA . ALA A 1 258 ? -38.476 7.146 -17.091 1.00 16.65 285 ALA A CA 1
ATOM 1990 C C . ALA A 1 258 ? -37.342 8.032 -16.556 1.00 17.16 285 ALA A C 1
ATOM 1991 O O . ALA A 1 258 ? -37.114 8.081 -15.347 1.00 19.98 285 ALA A O 1
ATOM 1993 N N . LEU A 1 259 ? -36.613 8.706 -17.438 1.00 17.72 286 LEU A N 1
ATOM 1994 C CA . LEU A 1 259 ? -35.498 9.522 -16.970 1.00 16.43 286 LEU A CA 1
ATOM 1995 C C . LEU A 1 259 ? -36.032 10.653 -16.089 1.00 18.27 286 LEU A C 1
ATOM 1996 O O . LEU A 1 259 ? -35.470 10.944 -15.033 1.00 19.24 286 LEU A O 1
ATOM 2001 N N . GLN A 1 260 ? -37.141 11.258 -16.502 1.00 17.56 287 GLN A N 1
ATOM 2002 C CA . GLN A 1 260 ? -37.782 12.280 -15.681 1.00 20.63 287 GLN A CA 1
ATOM 2003 C C . GLN A 1 260 ? -38.336 11.694 -14.375 1.00 20.96 287 GLN A C 1
ATOM 2004 O O . GLN A 1 260 ? -38.200 12.291 -13.309 1.00 20.41 287 GLN A O 1
ATOM 2010 N N . ARG A 1 261 ? -38.944 10.516 -14.452 1.00 19.53 288 ARG A N 1
ATOM 2011 C CA . ARG A 1 261 ? -39.501 9.887 -13.265 1.00 19.42 288 ARG A CA 1
ATOM 2012 C C . ARG A 1 261 ? -38.420 9.577 -12.229 1.00 21.41 288 ARG A C 1
ATOM 2013 O O . ARG A 1 261 ? -38.613 9.796 -11.034 1.00 21.73 288 ARG A O 1
ATOM 2021 N N . LEU A 1 262 ? -37.268 9.101 -12.691 1.00 18.84 289 LEU A N 1
ATOM 2022 C CA . LEU A 1 262 ? -36.136 8.856 -11.795 1.00 18.14 289 LEU A CA 1
ATOM 2023 C C . LEU A 1 262 ? -35.606 10.158 -11.181 1.00 21.03 289 LEU A C 1
ATOM 2024 O O . LEU A 1 262 ? -35.375 10.237 -9.972 1.00 21.83 289 LEU A O 1
ATOM 2029 N N . ALA A 1 263 ? -35.418 11.177 -12.009 1.00 18.77 290 ALA A N 1
ATOM 2030 C CA . ALA A 1 263 ? -34.870 12.442 -11.520 1.00 20.49 290 ALA A CA 1
ATOM 2031 C C . ALA A 1 263 ? -35.757 13.064 -10.441 1.00 22.95 290 ALA A C 1
ATOM 2032 O O . ALA A 1 263 ? -35.265 13.592 -9.437 1.00 24.93 290 ALA A O 1
ATOM 2034 N N . GLU A 1 264 ? -37.067 12.992 -10.644 1.00 23.71 291 GLU A N 1
ATOM 2035 C CA . GLU A 1 264 ? -37.993 13.618 -9.706 1.00 25.77 291 GLU A CA 1
ATOM 2036 C C . GLU A 1 264 ? -38.052 12.832 -8.400 1.00 22.54 291 GLU A C 1
ATOM 2037 O O . GLU A 1 264 ? -38.107 13.422 -7.322 1.00 27.36 291 GLU A O 1
ATOM 2043 N N . ARG A 1 265 ? -37.983 11.509 -8.490 1.00 22.46 292 ARG A N 1
ATOM 2044 C CA . ARG A 1 265 ? -37.927 10.672 -7.296 1.00 23.62 292 ARG A CA 1
ATOM 2045 C C . ARG A 1 265 ? -36.678 10.958 -6.481 1.00 26.80 292 ARG A C 1
ATOM 2046 O O . ARG A 1 265 ? -36.730 11.063 -5.254 1.00 28.10 292 ARG A O 1
ATOM 2054 N N . VAL A 1 266 ? -35.546 11.089 -7.163 1.00 22.99 293 VAL A N 1
ATOM 2055 C CA . VAL A 1 266 ? -34.306 11.400 -6.482 1.00 22.33 293 VAL A CA 1
ATOM 2056 C C . VAL A 1 266 ? -34.417 12.740 -5.755 1.00 26.58 293 VAL A C 1
ATOM 2057 O O . VAL A 1 266 ? -34.095 12.831 -4.573 1.00 28.58 293 VAL A O 1
ATOM 2061 N N . MET A 1 267 ? -34.901 13.764 -6.451 1.00 24.40 294 MET A N 1
ATOM 2062 C CA . MET A 1 267 ? -34.939 15.099 -5.867 1.00 30.62 294 MET A CA 1
ATOM 2063 C C . MET A 1 267 ? -35.968 15.181 -4.741 1.00 33.42 294 MET A C 1
ATOM 2064 O O . MET A 1 267 ? -35.794 15.948 -3.796 1.00 33.71 294 MET A O 1
ATOM 2069 N N . LYS A 1 268 ? -37.024 14.374 -4.832 1.00 32.21 295 LYS A N 1
ATOM 2070 C CA . LYS A 1 268 ? -37.973 14.251 -3.730 1.00 31.14 295 LYS A CA 1
ATOM 2071 C C . LYS A 1 268 ? -37.274 13.651 -2.511 1.00 36.08 295 LYS A C 1
ATOM 2072 O O . LYS A 1 268 ? -37.449 14.125 -1.391 1.00 38.94 295 LYS A O 1
ATOM 2074 N N . GLY A 1 269 ? -36.462 12.622 -2.743 1.00 31.60 296 GLY A N 1
ATOM 2075 C CA . GLY A 1 269 ? -35.759 11.944 -1.671 1.00 31.01 296 GLY A CA 1
ATOM 2076 C C . GLY A 1 269 ? -34.672 12.782 -1.028 1.00 36.12 296 GLY A C 1
ATOM 2077 O O . GLY A 1 269 ? -34.369 12.613 0.150 1.00 39.49 296 GLY A O 1
ATOM 2078 N N . VAL A 1 270 ? -34.073 13.677 -1.807 1.00 35.37 297 VAL A N 1
ATOM 2079 C CA . VAL A 1 270 ? -33.035 14.566 -1.295 1.00 31.98 297 VAL A CA 1
ATOM 2080 C C . VAL A 1 270 ? -33.645 15.536 -0.289 1.00 42.55 297 VAL A C 1
ATOM 2081 O O . VAL A 1 270 ? -33.087 15.766 0.788 1.00 41.46 297 VAL A O 1
ATOM 2085 N N . ASP A 1 271 ? -34.802 16.088 -0.649 1.00 41.07 298 ASP A N 1
ATOM 2086 C CA . ASP A 1 271 ? -35.575 16.938 0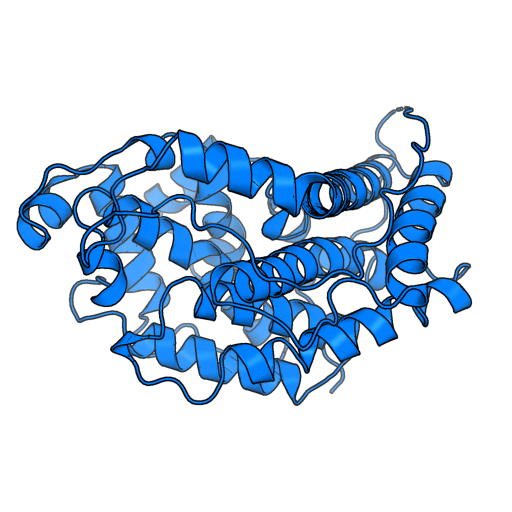.252 1.00 47.22 298 ASP A CA 1
ATOM 2087 C C . ASP A 1 271 ? -36.063 16.161 1.469 1.00 45.59 298 ASP A C 1
ATOM 2088 O O . ASP A 1 271 ? -35.731 16.493 2.606 1.00 52.27 298 ASP A O 1
ATOM 2093 N N . ASP A 1 272 ? -36.856 15.127 1.218 1.00 47.55 299 ASP A N 1
ATOM 2094 C CA . ASP A 1 272 ? -37.372 14.283 2.284 1.00 47.47 299 ASP A CA 1
ATOM 2095 C C . ASP A 1 272 ? -36.977 12.828 2.057 1.00 43.42 299 ASP A C 1
ATOM 2096 O O . ASP A 1 272 ? -37.447 12.174 1.130 1.00 44.12 299 ASP A O 1
ATOM 2101 N N . GLU A 1 273 ? -36.117 12.333 2.939 1.00 45.54 300 GLU A N 1
ATOM 2102 C CA . GLU A 1 273 ? -35.550 10.992 2.857 1.00 43.87 300 GLU A CA 1
ATOM 2103 C C . GLU A 1 273 ? -36.593 9.873 3.029 1.00 47.49 300 GLU A C 1
ATOM 2104 O O . GLU A 1 273 ? -36.306 8.698 2.778 1.00 45.82 300 GLU A O 1
ATOM 2110 N N . GLU A 1 274 ? -37.808 10.253 3.417 1.00 47.17 301 GLU A N 1
ATOM 2111 C CA . GLU A 1 274 ? -38.857 9.309 3.821 1.00 50.51 301 GLU A CA 1
ATOM 2112 C C . GLU A 1 274 ? -39.125 8.141 2.864 1.00 48.65 301 GLU A C 1
ATOM 2113 O O . GLU A 1 274 ? -39.048 6.977 3.267 1.00 48.51 301 GLU A O 1
ATOM 2115 N N . THR A 1 275 ? -39.448 8.447 1.610 1.00 46.51 302 THR A N 1
ATOM 2116 C CA . THR A 1 275 ? -39.847 7.410 0.657 1.00 43.47 302 THR A CA 1
ATOM 2117 C C . THR A 1 275 ? -38.759 6.365 0.408 1.00 44.08 302 THR A C 1
ATOM 2118 O O . THR A 1 275 ? -39.061 5.216 0.079 1.00 43.64 302 THR A O 1
ATOM 2122 N N . PHE A 1 276 ? -37.498 6.757 0.560 1.00 42.38 303 PHE A N 1
ATOM 2123 C CA . PHE A 1 276 ? -36.396 5.815 0.373 1.00 43.43 303 PHE A CA 1
ATOM 2124 C C . PHE A 1 276 ? -36.188 4.943 1.605 1.00 42.98 303 PHE A C 1
ATOM 2125 O O . PHE A 1 276 ? -35.867 3.759 1.489 1.00 40.22 303 PHE A O 1
ATOM 2133 N N . GLU A 1 277 ? -36.370 5.526 2.785 1.00 47.67 304 GLU A N 1
ATOM 2134 C CA . GLU A 1 277 ? -36.310 4.750 4.017 1.00 48.88 304 GLU A CA 1
ATOM 2135 C C . GLU A 1 277 ? -37.448 3.736 4.037 1.00 49.66 304 GLU A C 1
ATOM 2136 O O . GLU A 1 277 ? -37.253 2.579 4.408 1.00 51.73 304 GLU A O 1
ATOM 2142 N N . GLU A 1 278 ? -38.633 4.181 3.624 1.00 48.42 305 GLU A N 1
ATOM 2143 C CA . GLU A 1 278 ? -39.810 3.320 3.562 1.00 47.37 305 GLU A CA 1
ATOM 2144 C C . GLU A 1 278 ? -39.573 2.148 2.617 1.00 52.98 305 GLU A C 1
ATOM 2145 O O . GLU A 1 278 ? -39.951 1.015 2.912 1.00 55.77 305 GLU A O 1
ATOM 2147 N N . LYS A 1 279 ? -38.926 2.424 1.490 1.00 51.47 306 LYS A N 1
ATOM 2148 C CA . LYS A 1 279 ? -38.690 1.400 0.480 1.00 48.86 306 LYS A CA 1
ATOM 2149 C C . LYS A 1 279 ? -37.563 0.453 0.887 1.00 50.15 306 LYS A C 1
ATOM 2150 O O . LYS A 1 279 ? -37.638 -0.747 0.632 1.00 51.18 306 LYS A O 1
ATOM 2156 N N . THR A 1 280 ? -36.521 0.990 1.519 1.00 46.74 307 THR A N 1
ATOM 2157 C CA . THR A 1 280 ? -35.362 0.178 1.897 1.00 50.04 307 THR A CA 1
ATOM 2158 C C . THR A 1 280 ? -35.439 -0.397 3.310 1.00 52.40 307 THR A C 1
ATOM 2159 O O . THR A 1 280 ? -34.843 -1.437 3.591 1.00 54.19 307 THR A O 1
ATOM 2163 N N . GLY A 1 281 ? -36.151 0.284 4.201 1.00 53.74 308 GLY A N 1
ATOM 2164 C CA . GLY A 1 281 ? -36.180 -0.120 5.594 1.00 51.61 308 GLY A CA 1
ATOM 2165 C C . GLY A 1 281 ? -34.900 0.256 6.319 1.00 54.20 308 GLY A C 1
ATOM 2166 O O . GLY A 1 281 ? -34.544 -0.352 7.328 1.00 57.02 308 GLY A O 1
ATOM 2167 N N . GLU A 1 282 ? -34.199 1.256 5.793 1.00 50.46 309 GLU A N 1
ATOM 2168 C CA . GLU A 1 282 ? -33.009 1.787 6.445 1.00 46.81 309 GLU A CA 1
ATOM 2169 C C . GLU A 1 282 ? -32.874 3.285 6.193 1.00 50.56 309 GLU A C 1
ATOM 2170 O O . GLU A 1 282 ? -33.099 3.761 5.078 1.00 47.18 309 GLU A O 1
ATOM 2174 N N . ASP A 1 283 ? -32.523 4.023 7.242 1.00 52.86 310 ASP A N 1
ATOM 2175 C CA . ASP A 1 283 ? -32.286 5.457 7.132 1.00 49.96 310 ASP A CA 1
ATOM 2176 C C . ASP A 1 283 ? -31.132 5.698 6.164 1.00 41.70 310 ASP A C 1
ATOM 2177 O O . ASP A 1 283 ? -30.110 5.016 6.222 1.00 50.09 310 ASP A O 1
ATOM 2182 N N . GLN A 1 284 ? -31.306 6.659 5.265 1.00 44.45 311 GLN A N 1
ATOM 2183 C CA . GLN A 1 284 ? -30.363 6.848 4.170 1.00 43.45 311 GLN A CA 1
ATOM 2184 C C . GLN A 1 284 ? -29.148 7.669 4.574 1.00 38.19 311 GLN A C 1
ATOM 2185 O O . GLN A 1 284 ? -29.273 8.708 5.221 1.00 41.46 311 GLN A O 1
ATOM 2191 N N . ASP A 1 285 ? -27.972 7.185 4.189 1.00 35.39 312 ASP A N 1
ATOM 2192 C CA . ASP A 1 285 ? -26.742 7.954 4.307 1.00 34.32 312 ASP A CA 1
ATOM 2193 C C . ASP A 1 285 ? -26.803 9.138 3.343 1.00 40.46 312 ASP A C 1
ATOM 2194 O O . ASP A 1 285 ? -26.748 8.959 2.126 1.00 36.18 312 ASP A O 1
ATOM 2199 N N . MET A 1 286 ? -26.923 10.346 3.888 1.00 35.95 313 MET A N 1
ATOM 2200 C CA . MET A 1 286 ? -27.113 11.535 3.064 1.00 34.30 313 MET A CA 1
ATOM 2201 C C . MET A 1 286 ? -25.799 12.188 2.648 1.00 37.79 313 MET A C 1
ATOM 2202 O O . MET A 1 286 ? -25.805 13.235 2.002 1.00 37.93 313 MET A O 1
ATOM 2207 N N . THR A 1 287 ? -24.683 11.566 3.013 1.00 38.92 314 THR A N 1
ATOM 2208 C CA . THR A 1 287 ? -23.355 12.138 2.782 1.00 38.47 314 THR A CA 1
ATOM 2209 C C . THR A 1 287 ? -23.113 12.633 1.354 1.00 41.82 314 THR A C 1
ATOM 2210 O O . THR A 1 287 ? -22.727 13.786 1.150 1.00 41.03 314 THR A O 1
ATOM 2214 N N . ASP A 1 288 ? -23.335 11.761 0.375 1.00 35.49 315 ASP A N 1
ATOM 2215 C CA . ASP A 1 288 ? -23.100 12.099 -1.026 1.00 35.11 315 ASP A CA 1
ATOM 2216 C C . ASP A 1 288 ? -24.096 13.133 -1.550 1.00 35.00 315 ASP A C 1
ATOM 2217 O O . ASP A 1 288 ? -23.795 13.882 -2.482 1.00 35.24 315 ASP A O 1
ATOM 2222 N N . LEU A 1 289 ? -25.287 13.169 -0.960 1.00 36.03 316 LEU A N 1
ATOM 2223 C CA . LEU A 1 289 ? -26.332 14.071 -1.433 1.00 34.49 316 LEU A CA 1
ATOM 2224 C C . LEU A 1 289 ? -26.041 15.517 -1.033 1.00 33.07 316 LEU A C 1
ATOM 2225 O O . LEU A 1 289 ? -26.696 16.443 -1.507 1.00 32.57 316 LEU A O 1
ATOM 2230 N N . LYS A 1 290 ? -25.048 15.704 -0.169 1.00 32.65 317 LYS A N 1
ATOM 2231 C CA . LYS A 1 290 ? -24.668 17.042 0.272 1.00 34.27 317 LYS A CA 1
ATOM 2232 C C . LYS A 1 290 ? -23.602 17.647 -0.634 1.00 36.75 317 LYS A C 1
ATOM 2233 O O . LYS A 1 290 ? -23.246 18.814 -0.485 1.00 38.83 317 LYS A O 1
ATOM 2239 N N . VAL A 1 291 ? -23.101 16.846 -1.571 1.00 35.15 318 VAL A N 1
ATOM 2240 C CA . VAL A 1 291 ? -21.997 17.246 -2.448 1.00 33.32 318 VAL A CA 1
ATOM 2241 C C . VAL A 1 291 ? -22.496 17.863 -3.757 1.00 33.82 318 VAL A C 1
ATOM 2242 O O . VAL A 1 291 ? -23.086 17.169 -4.589 1.00 31.36 318 VAL A O 1
ATOM 2246 N N . ASP A 1 292 ? -22.234 19.157 -3.944 1.00 32.34 319 ASP A N 1
ATOM 2247 C CA . ASP A 1 292 ? -22.794 19.915 -5.067 1.00 30.35 319 ASP A CA 1
ATOM 2248 C C . ASP A 1 292 ? -22.518 19.315 -6.444 1.00 29.62 319 ASP A C 1
ATOM 2249 O O . ASP A 1 292 ? -23.412 19.263 -7.284 1.00 26.91 319 ASP A O 1
ATOM 2254 N N . ASN A 1 293 ? -21.293 18.858 -6.679 1.00 28.10 320 ASN A N 1
ATOM 2255 C CA . ASN A 1 293 ? -20.927 18.389 -8.013 1.00 27.92 320 ASN A CA 1
ATOM 2256 C C . ASN A 1 293 ? -21.539 17.038 -8.377 1.00 28.31 320 ASN A C 1
ATOM 2257 O O . ASN A 1 293 ? -21.478 16.612 -9.531 1.00 24.25 320 ASN A O 1
ATOM 2262 N N . LYS A 1 294 ? -22.170 16.384 -7.407 1.00 24.89 321 LYS A N 1
ATOM 2263 C CA . LYS A 1 294 ? -22.868 15.138 -7.686 1.00 25.99 321 LYS A CA 1
ATOM 2264 C C . LYS A 1 294 ? -24.238 15.400 -8.305 1.00 24.80 321 LYS A C 1
ATOM 2265 O O . LYS A 1 294 ? -24.982 14.466 -8.593 1.00 28.40 321 LYS A O 1
ATOM 2271 N N . TYR A 1 295 ? -24.565 16.671 -8.526 1.00 22.67 322 TYR A N 1
ATOM 2272 C CA . TYR A 1 295 ? -25.814 17.023 -9.192 1.00 22.28 322 TYR A CA 1
ATOM 2273 C C . TYR A 1 295 ? -25.545 17.570 -10.588 1.00 22.10 322 TYR A C 1
ATOM 2274 O O . TYR A 1 295 ? -26.400 18.216 -11.183 1.00 21.67 322 TYR A O 1
ATOM 2283 N N . ALA A 1 296 ? -24.354 17.288 -11.118 1.00 21.85 323 ALA A N 1
ATOM 2284 C CA . ALA A 1 296 ? -23.982 17.772 -12.444 1.00 19.17 323 ALA A CA 1
ATOM 2285 C C . ALA A 1 296 ? -24.940 17.283 -13.530 1.00 17.88 323 ALA A C 1
ATOM 2286 O O . ALA A 1 296 ? -25.014 17.881 -14.604 1.00 20.75 323 ALA A O 1
ATOM 2288 N N . TRP A 1 297 ? -25.685 16.213 -13.247 1.00 18.93 324 TRP A N 1
ATOM 2289 C CA . TRP A 1 297 ? -26.681 15.711 -14.192 1.00 19.06 324 TRP A CA 1
ATOM 2290 C C . TRP A 1 297 ? -27.760 16.741 -14.540 1.00 19.28 324 TRP A C 1
ATOM 2291 O O . TRP A 1 297 ? -28.435 16.637 -15.565 1.00 19.35 324 TRP A O 1
ATOM 2302 N N . LEU A 1 298 ? -27.924 17.745 -13.689 1.00 18.73 325 LEU A N 1
ATOM 2303 C CA . LEU A 1 298 ? -28.891 18.792 -13.970 1.00 19.95 325 LEU A CA 1
ATOM 2304 C C . LEU A 1 298 ? -28.590 19.558 -15.264 1.00 21.52 325 LEU A C 1
ATOM 2305 O O . LEU A 1 298 ? -29.505 20.104 -15.879 1.00 22.15 325 LEU A O 1
ATOM 2310 N N . GLU A 1 299 ? -27.328 19.601 -15.689 1.00 18.23 326 GLU A N 1
ATOM 2311 C CA . GLU A 1 299 ? -27.001 20.329 -16.915 1.00 21.43 326 GLU A CA 1
ATOM 2312 C C . GLU A 1 299 ? -27.562 19.625 -18.162 1.00 23.00 326 GLU A C 1
ATOM 2313 O O . GLU A 1 299 ? -28.343 20.228 -18.903 1.00 20.05 326 GLU A O 1
ATOM 2319 N N . PRO A 1 300 ? -27.181 18.350 -18.406 1.00 19.90 327 PRO A N 1
ATOM 2320 C CA . PRO A 1 300 ? -27.848 17.708 -19.547 1.00 18.60 327 PRO A CA 1
ATOM 2321 C C . PRO A 1 300 ? -29.365 17.527 -19.342 1.00 20.18 327 PRO A C 1
ATOM 2322 O O . PRO A 1 300 ? -30.127 17.656 -20.300 1.00 21.11 327 PRO A O 1
ATOM 2326 N N . TYR A 1 301 ? -29.786 17.230 -18.115 1.00 19.54 328 TYR A N 1
ATOM 2327 C CA . TYR A 1 301 ? -31.210 17.028 -17.818 1.00 21.62 328 TYR A CA 1
ATOM 2328 C C . TYR A 1 301 ? -32.047 18.235 -18.220 1.00 21.09 328 TYR A C 1
ATOM 2329 O O . TYR A 1 301 ? -33.080 18.100 -18.880 1.00 22.50 328 TYR A O 1
ATOM 2338 N N . CYS A 1 302 ? -31.597 19.425 -17.843 1.00 22.20 329 CYS A N 1
ATOM 2339 C CA . CYS A 1 302 ? -32.387 20.613 -18.130 1.00 25.25 329 CYS A CA 1
ATOM 2340 C C . CYS A 1 302 ? -32.208 21.080 -19.579 1.00 25.89 329 CYS A C 1
ATOM 2341 O O . CYS A 1 302 ? -32.945 21.956 -20.042 1.00 30.72 329 CYS A O 1
ATOM 2344 N N . ALA A 1 303 ? -31.249 20.490 -20.296 1.00 24.06 330 ALA A N 1
ATOM 2345 C CA . ALA A 1 303 ? -31.164 20.674 -21.746 1.00 23.58 330 ALA A CA 1
ATOM 2346 C C . ALA A 1 303 ? -32.213 19.816 -22.458 1.00 23.70 330 ALA A C 1
ATOM 2347 O O . ALA A 1 303 ? -32.656 20.132 -23.562 1.00 31.13 330 ALA A O 1
ATOM 2349 N N . LEU A 1 304 ? -32.606 18.727 -21.811 1.00 21.71 331 LEU A N 1
ATOM 2350 C CA . LEU A 1 304 ? -33.540 17.767 -22.387 1.00 22.49 331 LEU A CA 1
ATOM 2351 C C . LEU A 1 304 ? -34.987 18.085 -22.069 1.00 23.99 331 LEU A C 1
ATOM 2352 O O . LEU A 1 304 ? -35.874 17.942 -22.916 1.00 22.68 331 LEU A O 1
ATOM 2357 N N . TYR A 1 305 ? -35.215 18.465 -20.818 1.00 24.15 332 TYR A N 1
ATOM 2358 C CA . TYR A 1 305 ? -36.562 18.666 -20.301 1.00 23.73 332 TYR A CA 1
ATOM 2359 C C . TYR A 1 305 ? -36.800 20.127 -19.957 1.00 26.37 332 TYR A C 1
ATOM 2360 O O . TYR A 1 305 ? -35.861 20.877 -19.703 1.00 28.64 332 TYR A O 1
ATOM 2369 N N . ARG A 1 306 ? -38.065 20.525 -19.943 1.00 34.28 333 ARG A N 1
ATOM 2370 C CA . ARG A 1 306 ? -38.429 21.834 -19.427 1.00 32.17 333 ARG A CA 1
ATOM 2371 C C . ARG A 1 306 ? -38.396 21.756 -17.908 1.00 32.19 333 ARG A C 1
ATOM 2372 O O . ARG A 1 306 ? -39.316 21.229 -17.290 1.00 43.25 333 ARG A O 1
ATOM 2374 N N . CYS A 1 307 ? -37.325 22.254 -17.309 1.00 29.65 334 CYS A N 1
ATOM 2375 C CA . CYS A 1 307 ? -37.149 22.120 -15.870 1.00 31.12 334 CYS A CA 1
ATOM 2376 C C . CYS A 1 307 ? -38.058 23.060 -15.099 1.00 30.26 334 CYS A C 1
ATOM 2377 O O . CYS A 1 307 ? -38.098 24.257 -15.371 1.00 36.18 334 CYS A O 1
ATOM 2380 N N . GLU A 1 308 ? -38.796 22.493 -14.149 1.00 38.89 335 GLU A N 1
ATOM 2381 C CA . GLU A 1 308 ? -39.667 23.255 -13.262 1.00 38.35 335 GLU A CA 1
ATOM 2382 C C . GLU A 1 308 ? -38.803 24.118 -12.341 1.00 34.62 335 GLU A C 1
ATOM 2383 O O . GLU A 1 308 ? -37.607 23.841 -12.184 1.00 31.83 335 GLU A O 1
ATOM 2389 N N . PRO A 1 309 ? -39.390 25.174 -11.741 1.00 29.93 336 PRO A N 1
ATOM 2390 C CA . PRO A 1 309 ? -38.607 26.101 -10.913 1.00 31.66 336 PRO A CA 1
ATOM 2391 C C . PRO A 1 309 ? -37.764 25.430 -9.834 1.00 29.37 336 PRO A C 1
ATOM 2392 O O . PRO A 1 309 ? -36.639 25.874 -9.601 1.00 32.65 336 PRO A O 1
ATOM 2396 N N . LYS A 1 310 ? -38.282 24.380 -9.199 1.00 31.60 337 LYS A N 1
ATOM 2397 C CA . LYS A 1 310 ? -37.510 23.654 -8.193 1.00 34.38 337 LYS A CA 1
ATOM 2398 C C . LYS A 1 310 ? -36.227 23.099 -8.798 1.00 31.94 337 LYS A C 1
ATOM 2399 O O . LYS A 1 310 ? -35.153 23.214 -8.215 1.00 31.68 337 LYS A O 1
ATOM 2402 N N . MET A 1 311 ? -36.357 22.500 -9.974 1.00 31.30 338 MET A N 1
ATOM 2403 C CA . MET A 1 311 ? -35.230 21.887 -10.662 1.00 29.87 338 MET A CA 1
ATOM 2404 C C . MET A 1 311 ? -34.244 22.962 -11.116 1.00 31.37 338 MET A C 1
ATOM 2405 O O . MET A 1 311 ? -33.041 22.840 -10.896 1.00 28.61 338 MET A O 1
ATOM 2410 N N . LEU A 1 312 ? -34.760 24.025 -11.732 1.00 29.28 339 LEU A N 1
ATOM 2411 C CA . LEU A 1 312 ? -33.916 25.138 -12.172 1.00 26.47 339 LEU A CA 1
ATOM 2412 C C . LEU A 1 312 ? -33.151 25.746 -11.012 1.00 27.93 339 LEU A C 1
ATOM 2413 O O . LEU A 1 312 ? -31.986 26.123 -11.147 1.00 30.19 339 LEU A O 1
ATOM 2418 N N . GLU A 1 313 ? -33.822 25.859 -9.873 1.00 30.29 340 GLU A N 1
ATOM 2419 C CA . GLU A 1 313 ? -33.209 26.435 -8.687 1.00 32.58 340 GLU A CA 1
ATOM 2420 C C . GLU A 1 313 ? -32.096 25.523 -8.186 1.00 34.12 340 GLU A C 1
ATOM 2421 O O . GLU A 1 313 ? -31.035 25.994 -7.785 1.00 31.82 340 GLU A O 1
ATOM 2427 N N . ALA A 1 314 ? -32.351 24.217 -8.225 1.00 32.59 341 ALA A N 1
ATOM 2428 C CA . ALA A 1 314 ? -31.369 23.217 -7.822 1.00 36.32 341 ALA A CA 1
ATOM 2429 C C . ALA A 1 314 ? -30.099 23.330 -8.659 1.00 31.81 341 ALA A C 1
ATOM 2430 O O . ALA A 1 314 ? -28.995 23.173 -8.149 1.00 29.81 341 ALA A O 1
ATOM 2432 N N . LYS A 1 315 ? -30.273 23.607 -9.945 1.00 28.93 342 LYS A N 1
ATOM 2433 C CA . LYS A 1 315 ? -29.159 23.748 -10.864 1.00 27.10 342 LYS A CA 1
ATOM 2434 C C . LYS A 1 315 ? -28.408 25.058 -10.613 1.00 29.04 342 LYS A C 1
ATOM 2435 O O . LYS A 1 315 ? -27.187 25.064 -10.459 1.00 29.86 342 LYS A O 1
ATOM 2441 N N . LYS A 1 316 ? -29.145 26.164 -10.554 1.00 29.91 343 LYS A N 1
ATOM 2442 C CA . LYS A 1 316 ? -28.516 27.476 -10.407 1.00 31.60 343 LYS A CA 1
ATOM 2443 C C . LYS A 1 316 ? -27.707 27.572 -9.116 1.00 33.18 343 LYS A C 1
ATOM 2444 O O . LYS A 1 316 ? -26.626 28.154 -9.103 1.00 36.70 343 LYS A O 1
ATOM 2446 N N . ASP A 1 317 ? -28.223 26.983 -8.042 1.00 34.16 344 ASP A N 1
ATOM 2447 C CA . ASP A 1 317 ? -27.583 27.085 -6.731 1.00 35.33 344 ASP A CA 1
ATOM 2448 C C . ASP A 1 317 ? -26.281 26.290 -6.621 1.00 41.26 344 ASP A C 1
ATOM 2449 O O . ASP A 1 317 ? -25.512 26.477 -5.676 1.00 43.37 344 ASP A O 1
ATOM 2454 N N . ARG A 1 318 ? -26.031 25.400 -7.574 1.00 35.24 345 ARG A N 1
ATOM 2455 C CA . ARG A 1 318 ? -24.854 24.539 -7.492 1.00 32.62 345 ARG A CA 1
ATOM 2456 C C . ARG A 1 318 ? -23.859 24.768 -8.622 1.00 28.72 345 ARG A C 1
ATOM 2457 O O . ARG A 1 318 ? -22.763 24.219 -8.604 1.00 32.43 345 ARG A O 1
ATOM 2465 N N . GLU A 1 319 ? -24.242 25.571 -9.605 1.00 29.61 346 GLU A N 1
ATOM 2466 C CA . GLU A 1 319 ? -23.342 25.912 -10.704 1.00 31.05 346 GLU A CA 1
ATOM 2467 C C . GLU A 1 319 ? -22.157 26.750 -10.226 1.00 36.34 346 GLU A C 1
ATOM 2468 O O . GLU A 1 319 ? -22.295 27.551 -9.300 1.00 37.04 346 GLU A O 1
ATOM 2474 N N . PRO A 1 320 ? -20.988 26.588 -10.872 1.00 31.52 347 PRO A N 1
ATOM 2475 C CA . PRO A 1 320 ? -20.761 25.695 -12.014 1.00 27.22 347 PRO A CA 1
ATOM 2476 C C . PRO A 1 320 ? -20.416 24.276 -11.593 1.00 28.76 347 PRO A C 1
ATOM 2477 O O . PRO A 1 320 ? -19.828 24.043 -10.532 1.00 27.77 347 PRO A O 1
ATOM 2481 N N . PHE A 1 321 ? -20.787 23.324 -12.437 1.00 23.23 348 PHE A N 1
ATOM 2482 C CA . PHE A 1 321 ? -20.476 21.931 -12.169 1.00 23.19 348 PHE A CA 1
ATOM 2483 C C . PHE A 1 321 ? -19.158 21.507 -12.805 1.00 25.75 348 PHE A C 1
ATOM 2484 O O . PHE A 1 321 ? -18.913 21.758 -13.984 1.00 24.81 348 PHE A O 1
ATOM 2492 N N . ASN A 1 322 ? -18.322 20.866 -11.998 1.00 22.08 349 ASN A N 1
ATOM 2493 C CA . ASN A 1 322 ? -17.103 20.234 -12.457 1.00 24.11 349 ASN A CA 1
ATOM 2494 C C . ASN A 1 322 ? -17.145 18.771 -12.060 1.00 28.23 349 ASN A C 1
ATOM 2495 O O . ASN A 1 322 ? -17.360 18.444 -10.894 1.00 28.46 349 ASN A O 1
ATOM 2500 N N . SER A 1 323 ? -16.955 17.890 -13.032 1.00 23.24 350 SER A N 1
ATOM 2501 C CA . SER A 1 323 ? -17.020 16.460 -12.783 1.00 20.38 350 SER A CA 1
ATOM 2502 C C . SER A 1 323 ? -16.070 15.759 -13.748 1.00 18.01 350 SER A C 1
ATOM 2503 O O . SER A 1 323 ? -16.364 15.669 -14.940 1.00 19.70 350 SER A O 1
ATOM 2506 N N . PHE A 1 324 ? -14.931 15.280 -13.260 1.00 20.34 351 PHE A N 1
ATOM 2507 C CA . PHE A 1 324 ? -13.928 14.791 -14.199 1.00 19.64 351 PHE A CA 1
ATOM 2508 C C . PHE A 1 324 ? -14.406 13.532 -14.923 1.00 18.59 351 PHE A C 1
ATOM 2509 O O . PHE A 1 324 ? -14.039 13.304 -16.074 1.00 18.61 351 PHE A O 1
ATOM 2517 N N . ARG A 1 325 ? -15.255 12.742 -14.277 1.00 18.42 352 ARG A N 1
ATOM 2518 C CA . ARG A 1 325 ? -15.766 11.542 -14.929 1.00 19.48 352 ARG A CA 1
ATOM 2519 C C . ARG A 1 325 ? -16.677 11.888 -16.118 1.00 18.75 352 ARG A C 1
ATOM 2520 O O . ARG A 1 325 ? -16.918 11.040 -16.978 1.00 19.59 352 ARG A O 1
ATOM 2528 N N . LEU A 1 326 ? -17.165 13.129 -16.183 1.00 17.88 353 LEU A N 1
ATOM 2529 C CA . LEU A 1 326 ? -17.948 13.545 -17.335 1.00 18.13 353 LEU A CA 1
ATOM 2530 C C . LEU A 1 326 ? -17.135 14.386 -18.308 1.00 18.73 353 LEU A C 1
ATOM 2531 O O . LEU A 1 326 ? -17.680 14.912 -19.283 1.00 20.49 353 LEU A O 1
ATOM 2536 N N . GLY A 1 327 ? -15.841 14.523 -18.028 1.00 17.80 354 GLY A N 1
ATOM 2537 C CA . GLY A 1 327 ? -14.933 15.257 -18.897 1.00 17.06 354 GLY A CA 1
ATOM 2538 C C . GLY A 1 327 ? -14.530 16.633 -18.380 1.00 20.95 354 GLY A C 1
ATOM 2539 O O . GLY A 1 327 ? -13.837 17.377 -19.083 1.00 24.21 354 GLY A O 1
ATOM 2540 N N . GLY A 1 328 ? -14.961 16.985 -17.170 1.00 18.39 355 GLY A N 1
ATOM 2541 C CA . GLY A 1 328 ? -14.606 18.285 -16.598 1.00 18.80 355 GLY A CA 1
ATOM 2542 C C . GLY A 1 328 ? -15.750 19.277 -16.444 1.00 23.20 355 GLY A C 1
ATOM 2543 O O . GLY A 1 328 ? -16.679 19.060 -15.657 1.00 21.95 355 GLY A O 1
ATOM 2544 N N . GLU A 1 329 ? -15.702 20.359 -17.221 1.00 21.48 356 GLU A N 1
ATOM 2545 C CA . GLU A 1 329 ? -16.636 21.487 -17.065 1.00 22.01 356 GLU A CA 1
ATOM 2546 C C . GLU A 1 329 ? -18.033 21.307 -17.671 1.00 23.81 356 GLU A C 1
ATOM 2547 O O . GLU A 1 329 ? -18.331 21.846 -18.739 1.00 23.92 356 GLU A O 1
ATOM 2553 N N . VAL A 1 330 ? -18.901 20.603 -16.955 1.00 17.86 357 VAL A N 1
ATOM 2554 C CA . VAL A 1 330 ? -20.215 20.244 -17.474 1.00 21.94 357 VAL A CA 1
ATOM 2555 C C . VAL A 1 330 ? -21.113 21.452 -17.740 1.00 20.81 357 VAL A C 1
ATOM 2556 O O . VAL A 1 330 ? -21.819 21.499 -18.746 1.00 22.46 357 VAL A O 1
ATOM 2560 N N . THR A 1 331 ? -21.070 22.435 -16.847 1.00 21.27 358 THR A N 1
ATOM 2561 C CA . THR A 1 331 ? -21.875 23.638 -17.020 1.00 20.99 358 THR A CA 1
ATOM 2562 C C . THR A 1 331 ? -21.491 24.382 -18.293 1.00 20.33 358 THR A C 1
ATOM 2563 O O . THR A 1 331 ? -22.353 24.804 -19.061 1.00 21.82 358 THR A O 1
ATOM 2567 N N . ARG A 1 332 ? -20.190 24.521 -18.535 1.00 22.52 359 ARG A N 1
ATOM 2568 C CA . ARG A 1 332 ? -19.737 25.239 -19.713 1.00 25.14 359 ARG A CA 1
ATOM 2569 C C . ARG A 1 332 ? -20.211 24.598 -21.020 1.00 22.88 359 ARG A C 1
ATOM 2570 O O . ARG A 1 332 ? -20.610 25.305 -21.944 1.00 27.52 359 ARG A O 1
ATOM 2578 N N . VAL A 1 333 ? -20.213 23.269 -21.100 1.00 22.41 360 VAL A N 1
ATOM 2579 C CA . VAL A 1 333 ? -20.598 22.632 -22.358 1.00 23.42 360 VAL A CA 1
ATOM 2580 C C . VAL A 1 333 ? -22.112 22.532 -22.550 1.00 23.48 360 VAL A C 1
ATOM 2581 O O . VAL A 1 333 ? -22.567 22.126 -23.616 1.00 23.82 360 VAL A O 1
ATOM 2585 N N . PHE A 1 334 ? -22.895 22.924 -21.546 1.00 21.91 361 PHE A N 1
ATOM 2586 C CA . PHE A 1 334 ? -24.348 22.981 -21.720 1.00 23.52 361 PHE A CA 1
ATOM 2587 C C . PHE A 1 334 ? -24.893 24.392 -21.558 1.00 28.72 361 PHE A C 1
ATOM 2588 O O . PHE A 1 334 ? -26.094 24.585 -21.434 1.00 32.14 361 PHE A O 1
ATOM 2596 N N . SER A 1 335 ? -23.996 25.369 -21.571 1.00 29.31 362 SER A N 1
ATOM 2597 C CA . SER A 1 335 ? -24.386 26.773 -21.473 1.00 30.12 362 SER A CA 1
ATOM 2598 C C . SER A 1 335 ? -24.129 27.512 -22.782 1.00 37.43 362 SER A C 1
ATOM 2599 O O . SER A 1 335 ? -23.568 26.940 -23.716 1.00 40.15 362 SER A O 1
#